Protein AF-A0A165QSH6-F1 (afdb_monomer_lite)

Radius of gyration: 19.3 Å; chains: 1; bounding box: 65×40×47 Å

Sequence (215 aa):
MRHASQPTTTTDIPPAELRLHLLENFLDAHIRIVQQILPVAIHQRERRPFAYSCEYITIKLAYRGDCGGDPSRSYRVDSAECLPASVACERYPHLRGRIEQWNALKTGEYRARRGFLGFVHVLWVTDSDGFVVWQALPDYEVSPLRVNALQQAEGSDWLTPLRWAADNGFVYRHPRPGFPFSLMGHLTKKGAGWKWQPFSHAQLVAMGSDGVALL

Foldseek 3Di:
DDPDDDDDPPLCPDDLVLLVVLQVLLCVQCVVLCLLLVVLVQVLPPPDGDDQLWKAKEWEWEADSPCPSQSLQRIATDDIDIDTNVVVCVVPVVCVVVSVVCCVPPVVVQVVDAFWDHWHWYWYAYPVSRDTDIDTDIDGDDDVVSVVLSVVCNVPDSCVVVNVRNNVQKGWDDPDPPRPATWIFHWDDDPPDTDTDGDDCVVCVVVVHNGGPRD

Secondary structure (DSSP, 8-state):
----PPP-----PPPHHHHHHHHHHHHHHHHHHHHHHHHHHHHT-TTS---TTTEEEEEEEEE-GGGTT-GGGSEEEEEEEEEEHHHHHHH-GGGHHHHHHHHHHHHHHHHTSTTEEEEEEEEEEETTT--EEEEEEEEEPPPHHHHHHHHHTTTS-TTHHHHHHHHHTEEEE-SSTT-SSPEEEEEEEETTEEEEEEPPHHHHHHTT--SS---

Structure (mmCIF, N/CA/C/O backbone):
data_AF-A0A165QSH6-F1
#
_entry.id   AF-A0A165QSH6-F1
#
loop_
_atom_site.group_PDB
_atom_site.id
_atom_site.type_symbol
_atom_site.label_atom_id
_atom_site.label_alt_id
_atom_site.label_comp_id
_atom_site.label_asym_id
_atom_site.label_entity_id
_atom_site.label_seq_id
_atom_site.pdbx_PDB_ins_code
_atom_site.Cartn_x
_atom_site.Cartn_y
_atom_site.Cartn_z
_atom_site.occupancy
_atom_site.B_iso_or_equiv
_atom_site.auth_seq_id
_atom_site.auth_comp_id
_atom_site.auth_asym_id
_atom_site.auth_atom_id
_atom_site.pdbx_PDB_model_num
ATOM 1 N N . MET A 1 1 ? -41.764 -24.577 23.613 1.00 40.72 1 MET A N 1
ATOM 2 C CA . MET A 1 1 ? -40.662 -23.593 23.619 1.00 40.72 1 MET A CA 1
ATOM 3 C C . MET A 1 1 ? -40.150 -23.440 22.195 1.00 40.72 1 MET A C 1
ATOM 5 O O . MET A 1 1 ? -39.498 -24.344 21.697 1.00 40.72 1 MET A O 1
ATOM 9 N N . ARG A 1 2 ? -40.541 -22.367 21.498 1.00 36.00 2 ARG A N 1
ATOM 10 C CA . ARG A 1 2 ? -40.016 -22.027 20.169 1.00 36.00 2 ARG A CA 1
ATOM 11 C C . ARG A 1 2 ? -38.919 -20.990 20.384 1.00 36.00 2 ARG A C 1
ATOM 13 O O . ARG A 1 2 ? -39.224 -19.887 20.825 1.00 36.00 2 ARG A O 1
ATOM 20 N N . HIS A 1 3 ? -37.667 -21.363 20.134 1.00 38.44 3 HIS A N 1
ATOM 21 C CA . HIS A 1 3 ? -36.582 -20.395 20.028 1.00 38.44 3 HIS A CA 1
ATOM 22 C C . HIS A 1 3 ? -36.858 -19.535 18.795 1.00 38.44 3 HIS A C 1
ATOM 24 O O . HIS A 1 3 ? -36.815 -20.023 17.668 1.00 38.44 3 HIS A O 1
ATOM 30 N N . ALA A 1 4 ? -37.215 -18.274 19.027 1.00 44.75 4 ALA A N 1
ATOM 31 C CA . ALA A 1 4 ? -37.250 -17.268 17.986 1.00 44.75 4 ALA A CA 1
ATOM 32 C C . ALA A 1 4 ? -35.807 -17.019 17.536 1.00 44.75 4 ALA A C 1
ATOM 34 O O . ALA A 1 4 ? -34.976 -16.550 18.315 1.00 44.75 4 ALA A O 1
ATOM 35 N N . SER A 1 5 ? -35.511 -17.384 16.293 1.00 46.28 5 SER A N 1
ATOM 36 C CA . SER A 1 5 ? -34.299 -16.982 15.593 1.00 46.28 5 SER A CA 1
ATOM 37 C C . SER A 1 5 ? -34.236 -15.456 15.583 1.00 46.28 5 SER A C 1
ATOM 39 O O . SER A 1 5 ? -35.125 -14.798 15.043 1.00 46.28 5 SER A O 1
ATOM 41 N N . GLN A 1 6 ? -33.218 -14.893 16.233 1.00 46.56 6 GLN A N 1
ATOM 42 C CA . GLN A 1 6 ? -32.928 -13.466 16.147 1.00 46.56 6 GLN A CA 1
ATOM 43 C C . GLN A 1 6 ? -32.622 -13.089 14.689 1.00 46.56 6 GLN A C 1
ATOM 45 O O . GLN A 1 6 ? -32.005 -13.883 13.972 1.00 46.56 6 GLN A O 1
ATOM 50 N N . PRO A 1 7 ? -33.036 -11.893 14.243 1.00 44.91 7 PRO A N 1
ATOM 51 C CA . PRO A 1 7 ? -32.718 -11.413 12.911 1.00 44.91 7 PRO A CA 1
ATOM 52 C C . PRO A 1 7 ? -31.203 -11.224 12.806 1.00 44.91 7 PRO A C 1
ATOM 54 O O . PRO A 1 7 ? -30.591 -10.534 13.621 1.00 44.91 7 PRO A O 1
ATOM 57 N N . THR A 1 8 ? -30.601 -11.849 11.798 1.00 41.31 8 THR A N 1
ATOM 58 C CA . THR A 1 8 ? -29.250 -11.543 11.329 1.00 41.31 8 THR A CA 1
ATOM 59 C C . THR A 1 8 ? -29.174 -10.049 11.048 1.00 41.31 8 THR A C 1
ATOM 61 O O . THR A 1 8 ? -29.787 -9.566 10.097 1.00 41.31 8 THR A O 1
ATOM 64 N N . THR A 1 9 ? -28.463 -9.318 11.904 1.00 45.81 9 THR A N 1
ATOM 65 C CA . THR A 1 9 ? -28.118 -7.913 11.699 1.00 45.81 9 THR A CA 1
ATOM 66 C C . THR A 1 9 ? -27.445 -7.781 10.341 1.00 45.81 9 THR A C 1
ATOM 68 O O . THR A 1 9 ? -26.333 -8.275 10.155 1.00 45.81 9 THR A O 1
ATOM 71 N N . THR A 1 10 ? -28.126 -7.135 9.396 1.00 48.16 10 THR A N 1
ATOM 72 C CA . THR A 1 10 ? -27.498 -6.483 8.248 1.00 48.16 10 THR A CA 1
ATOM 73 C C . THR A 1 10 ? -26.324 -5.682 8.787 1.00 48.16 10 THR A C 1
ATOM 75 O O . THR A 1 10 ? -26.513 -4.738 9.549 1.00 48.16 10 THR A O 1
ATOM 78 N N . THR A 1 11 ? -25.108 -6.123 8.483 1.00 56.91 11 THR A N 1
ATOM 79 C CA . THR A 1 11 ? -23.886 -5.380 8.762 1.00 56.91 11 THR A CA 1
ATOM 80 C C . THR A 1 11 ? -24.043 -4.028 8.080 1.00 56.91 11 THR A C 1
ATOM 82 O O . THR A 1 11 ? -24.043 -3.973 6.853 1.00 56.91 11 THR A O 1
ATOM 85 N N . ASP A 1 12 ? -24.245 -2.960 8.856 1.00 74.12 12 ASP A N 1
ATOM 86 C CA . ASP A 1 12 ? -24.272 -1.587 8.350 1.00 74.12 12 ASP A CA 1
ATOM 87 C C . ASP A 1 12 ? -22.897 -1.286 7.755 1.00 74.12 12 ASP A C 1
ATOM 89 O O . ASP A 1 12 ? -21.957 -0.893 8.449 1.00 74.12 12 ASP A O 1
ATOM 93 N N . ILE A 1 13 ? -22.753 -1.553 6.457 1.00 83.44 13 ILE A N 1
ATOM 94 C CA . ILE A 1 13 ? -21.553 -1.204 5.713 1.00 83.44 13 ILE A CA 1
ATOM 95 C C . ILE A 1 13 ? -21.479 0.330 5.745 1.00 83.44 13 ILE A C 1
ATOM 97 O O . ILE A 1 13 ? -22.408 0.985 5.262 1.00 83.44 13 ILE A O 1
ATOM 101 N N . PRO A 1 14 ? -20.411 0.927 6.310 1.00 87.62 14 PRO A N 1
ATOM 102 C CA . PRO A 1 14 ? -20.304 2.379 6.418 1.00 87.62 14 PRO A CA 1
ATOM 103 C C . PRO A 1 14 ? -20.363 3.036 5.036 1.00 87.62 14 PRO A C 1
ATOM 105 O O . PRO A 1 14 ? -19.951 2.386 4.083 1.00 87.62 14 PRO A O 1
ATOM 108 N N . PRO A 1 15 ? -20.806 4.299 4.891 1.00 91.75 15 PRO A N 1
ATOM 109 C CA . PRO A 1 15 ? -20.924 4.975 3.594 1.00 91.75 15 PRO A CA 1
ATOM 110 C C . PRO A 1 15 ? -19.647 4.939 2.742 1.00 91.75 15 PRO A C 1
ATOM 112 O O . PRO A 1 15 ? -18.536 4.850 3.272 1.00 91.75 15 PRO A O 1
ATOM 115 N N . ALA A 1 16 ? -19.801 5.036 1.419 1.00 92.06 16 ALA A N 1
ATOM 116 C CA . ALA A 1 16 ? -18.703 4.934 0.455 1.00 92.06 16 ALA A CA 1
ATOM 117 C C . ALA A 1 16 ? -17.577 5.942 0.740 1.00 92.06 16 ALA A C 1
ATOM 119 O O . ALA A 1 16 ? -16.402 5.585 0.701 1.00 92.06 16 ALA A O 1
ATOM 120 N N . GLU A 1 17 ? -17.927 7.170 1.118 1.00 92.81 17 GLU A N 1
ATOM 121 C CA . GLU A 1 17 ? -16.984 8.234 1.464 1.00 92.81 17 GLU A CA 1
ATOM 122 C C . GLU A 1 17 ? -16.121 7.853 2.673 1.00 92.81 17 GLU A C 1
ATOM 124 O O . GLU A 1 17 ? -14.909 8.072 2.680 1.00 92.81 17 GLU A O 1
ATOM 129 N N . LEU A 1 18 ? -16.726 7.226 3.686 1.00 92.56 18 LEU A N 1
ATOM 130 C CA . LEU A 1 18 ? -16.002 6.761 4.865 1.00 92.56 18 LEU A CA 1
ATOM 131 C C . LEU A 1 18 ? -15.083 5.583 4.521 1.00 92.56 18 LEU A C 1
ATOM 133 O O . LEU A 1 18 ? -13.955 5.524 5.010 1.00 92.56 18 LEU A O 1
ATOM 137 N N . ARG A 1 19 ? -15.526 4.665 3.655 1.00 94.00 19 ARG A N 1
ATOM 138 C CA . ARG A 1 19 ? -14.690 3.547 3.185 1.00 94.00 19 ARG A CA 1
ATOM 139 C C . ARG A 1 19 ? -13.509 4.032 2.347 1.00 94.00 19 ARG A C 1
ATOM 141 O O . ARG A 1 19 ? -12.401 3.532 2.540 1.00 94.00 19 ARG A O 1
ATOM 148 N N . LEU A 1 20 ? -13.708 5.039 1.496 1.00 94.06 20 LEU A N 1
ATOM 149 C CA . LEU A 1 20 ? -12.632 5.679 0.738 1.00 94.06 20 LEU A CA 1
ATOM 150 C C . LEU A 1 20 ? -11.619 6.353 1.672 1.00 94.06 20 LEU A C 1
ATOM 152 O O . LEU A 1 20 ? -10.419 6.143 1.527 1.00 94.06 20 LEU A O 1
ATOM 156 N N . HIS A 1 21 ? -12.084 7.074 2.694 1.00 94.19 21 HIS A N 1
ATOM 157 C CA . HIS A 1 21 ? -11.185 7.662 3.687 1.00 94.19 21 HIS A CA 1
ATOM 158 C C . HIS A 1 21 ? -10.402 6.594 4.474 1.00 94.19 21 HIS A C 1
ATOM 160 O O . HIS A 1 21 ? -9.208 6.738 4.741 1.00 94.19 21 HIS A O 1
ATOM 166 N N . LEU A 1 22 ? -11.050 5.479 4.827 1.00 95.38 22 LEU A N 1
ATOM 167 C CA . LEU A 1 22 ? -10.373 4.333 5.440 1.00 95.38 22 LEU A CA 1
ATOM 168 C C . LEU A 1 22 ? -9.356 3.686 4.498 1.00 95.38 22 LEU A C 1
ATOM 170 O O . LEU A 1 22 ? -8.346 3.189 4.988 1.00 95.38 22 LEU A O 1
ATOM 174 N N . LEU A 1 23 ? -9.607 3.686 3.187 1.00 96.44 23 LEU A N 1
ATOM 175 C CA . LEU A 1 23 ? -8.675 3.180 2.183 1.00 96.44 23 LEU A CA 1
ATOM 176 C C . LEU A 1 23 ? -7.428 4.060 2.154 1.00 96.44 23 LEU A C 1
ATOM 178 O O . LEU A 1 23 ? -6.329 3.564 2.362 1.00 96.44 23 LEU A O 1
ATOM 182 N N . GLU A 1 24 ? -7.580 5.374 2.013 1.00 95.00 24 GLU A N 1
ATOM 183 C CA . GLU A 1 24 ? -6.450 6.313 2.026 1.00 95.00 24 GLU A CA 1
ATOM 184 C C . GLU A 1 24 ? -5.585 6.172 3.291 1.00 95.00 24 GLU A C 1
ATOM 186 O O . GLU A 1 24 ? -4.357 6.100 3.207 1.00 95.00 24 GLU A O 1
ATOM 191 N N . ASN A 1 25 ? -6.220 6.045 4.459 1.00 95.38 25 ASN A N 1
ATOM 192 C CA . ASN A 1 25 ? -5.509 5.827 5.719 1.00 95.38 25 ASN A CA 1
ATOM 193 C C . ASN A 1 25 ? -4.855 4.434 5.805 1.00 95.38 25 ASN A C 1
ATOM 195 O O . ASN A 1 25 ? -3.772 4.307 6.379 1.00 95.38 25 ASN A O 1
ATOM 199 N N . PHE A 1 26 ? -5.478 3.395 5.240 1.00 97.00 26 PHE A N 1
ATOM 200 C CA . PHE A 1 26 ? -4.889 2.054 5.138 1.00 97.00 26 PHE A CA 1
ATOM 201 C C . PHE A 1 26 ? -3.616 2.074 4.293 1.00 97.00 26 PHE A C 1
ATOM 203 O O . PHE A 1 26 ? -2.605 1.481 4.673 1.00 97.00 26 PHE A O 1
ATOM 210 N N . LEU A 1 27 ? -3.644 2.799 3.176 1.00 95.88 27 LEU A N 1
ATOM 211 C CA . LEU A 1 27 ? -2.499 2.975 2.290 1.00 95.88 27 LEU A CA 1
ATOM 212 C C . LEU A 1 27 ? -1.351 3.692 3.015 1.00 95.88 27 LEU A C 1
ATOM 214 O O . LEU A 1 27 ? -0.212 3.231 2.952 1.00 95.88 27 LEU A O 1
ATOM 218 N N . ASP A 1 28 ? -1.638 4.780 3.741 1.00 93.69 28 ASP A N 1
ATOM 219 C CA . ASP A 1 28 ? -0.636 5.481 4.564 1.00 93.69 28 ASP A CA 1
ATOM 220 C C . ASP A 1 28 ? -0.051 4.575 5.658 1.00 93.69 28 ASP A C 1
ATOM 222 O O . ASP A 1 28 ? 1.160 4.562 5.889 1.00 93.69 28 ASP A O 1
ATOM 226 N N . ALA A 1 29 ? -0.890 3.773 6.316 1.00 95.25 29 ALA A N 1
ATOM 227 C CA . ALA A 1 29 ? -0.446 2.850 7.353 1.00 95.25 29 ALA A CA 1
ATOM 228 C C . ALA A 1 29 ? 0.541 1.794 6.817 1.00 95.25 29 ALA A C 1
ATOM 230 O O . ALA A 1 29 ? 1.533 1.487 7.482 1.00 95.25 29 ALA A O 1
ATOM 231 N N . HIS A 1 30 ? 0.324 1.278 5.606 1.00 95.44 30 HIS A N 1
ATOM 232 C CA . HIS A 1 30 ? 1.109 0.159 5.073 1.00 95.44 30 HIS A CA 1
ATOM 233 C C . HIS A 1 30 ? 2.180 0.550 4.053 1.00 95.44 30 HIS A C 1
ATOM 235 O O . HIS A 1 30 ? 2.953 -0.313 3.633 1.00 95.44 30 HIS A O 1
ATOM 241 N N . ILE A 1 31 ? 2.305 1.834 3.695 1.00 92.50 31 ILE A N 1
ATOM 242 C CA . ILE A 1 31 ? 3.267 2.301 2.683 1.00 92.50 31 ILE A CA 1
ATOM 243 C C . ILE A 1 31 ? 4.704 1.838 2.959 1.00 92.50 31 ILE A C 1
ATOM 245 O O . ILE A 1 31 ? 5.450 1.541 2.030 1.00 92.50 31 ILE A O 1
ATOM 249 N N . ARG A 1 32 ? 5.102 1.739 4.234 1.00 90.12 32 ARG A N 1
ATOM 250 C CA . ARG A 1 32 ? 6.454 1.309 4.619 1.00 90.12 32 ARG A CA 1
ATOM 251 C C . ARG A 1 32 ? 6.709 -0.160 4.329 1.00 90.12 32 ARG A C 1
ATOM 253 O O . ARG A 1 32 ? 7.742 -0.466 3.746 1.00 90.12 32 ARG A O 1
ATOM 260 N N . ILE A 1 33 ? 5.761 -1.033 4.662 1.00 90.25 33 ILE A N 1
ATOM 261 C CA . ILE A 1 33 ? 5.871 -2.461 4.341 1.00 90.25 33 ILE A CA 1
ATOM 262 C C . ILE A 1 33 ? 5.931 -2.633 2.829 1.00 90.25 33 ILE A C 1
ATOM 264 O O . ILE A 1 33 ? 6.798 -3.335 2.325 1.00 90.25 33 ILE A O 1
ATOM 268 N N . VAL A 1 34 ? 5.065 -1.926 2.098 1.00 91.69 34 VAL A N 1
ATOM 269 C CA . VAL A 1 34 ? 5.043 -1.957 0.630 1.00 91.69 34 VAL A CA 1
ATOM 270 C C . VAL A 1 34 ? 6.409 -1.565 0.066 1.00 91.69 34 VAL A C 1
ATOM 272 O O . VAL A 1 34 ? 6.978 -2.301 -0.731 1.00 91.69 34 VAL A O 1
ATOM 275 N N . GLN A 1 35 ? 6.998 -0.462 0.535 1.00 88.56 35 GLN A N 1
ATOM 276 C CA . GLN A 1 35 ? 8.341 -0.031 0.124 1.00 88.56 35 GLN A CA 1
ATOM 277 C C . GLN A 1 35 ? 9.445 -1.063 0.417 1.00 88.56 35 GLN A C 1
ATOM 279 O O . GLN A 1 35 ? 10.466 -1.053 -0.264 1.00 88.56 35 GLN A O 1
ATOM 284 N N . GLN A 1 36 ? 9.272 -1.932 1.417 1.00 84.12 36 GLN A N 1
ATOM 285 C CA . GLN A 1 36 ? 10.233 -2.992 1.737 1.00 84.12 36 GLN A CA 1
ATOM 286 C C . GLN A 1 36 ? 10.038 -4.242 0.876 1.00 84.12 36 GLN A C 1
ATOM 288 O O . GLN A 1 36 ? 11.027 -4.855 0.480 1.00 84.12 36 GLN A O 1
ATOM 293 N N . ILE A 1 37 ? 8.791 -4.609 0.565 1.00 86.06 37 ILE A N 1
ATOM 294 C CA . ILE A 1 37 ? 8.494 -5.843 -0.177 1.00 86.06 37 ILE A CA 1
ATOM 295 C C . ILE A 1 37 ? 8.515 -5.667 -1.698 1.00 86.06 37 ILE A C 1
ATOM 297 O O . ILE A 1 37 ? 8.738 -6.633 -2.420 1.00 86.06 37 ILE A O 1
ATOM 301 N N . LEU A 1 38 ? 8.303 -4.452 -2.212 1.00 88.38 38 LEU A N 1
ATOM 302 C CA . LEU A 1 38 ? 8.280 -4.207 -3.656 1.00 88.38 38 LEU A CA 1
ATOM 303 C C . LEU A 1 38 ? 9.592 -4.571 -4.369 1.00 88.38 38 LEU A C 1
ATOM 305 O O . LEU A 1 38 ? 9.513 -5.225 -5.410 1.00 88.38 38 LEU A O 1
ATOM 309 N N . PRO A 1 39 ? 10.782 -4.244 -3.829 1.00 84.56 39 PRO A N 1
ATOM 310 C CA . PRO A 1 39 ? 12.029 -4.702 -4.429 1.00 84.56 39 PRO A CA 1
ATOM 311 C C . PRO A 1 39 ? 12.120 -6.233 -4.482 1.00 84.56 39 PRO A C 1
ATOM 313 O O . PRO A 1 39 ? 12.600 -6.770 -5.475 1.00 84.56 39 PRO A O 1
ATOM 316 N N . VAL A 1 40 ? 11.596 -6.950 -3.472 1.00 79.44 40 VAL A N 1
ATOM 317 C CA . VAL A 1 40 ? 11.503 -8.426 -3.485 1.00 79.44 40 VAL A CA 1
ATOM 318 C C . VAL A 1 40 ? 10.710 -8.882 -4.711 1.00 79.44 40 VAL A C 1
ATOM 320 O O . VAL A 1 40 ? 11.203 -9.670 -5.514 1.00 79.44 40 VAL A O 1
ATOM 323 N N . ALA A 1 41 ? 9.504 -8.331 -4.881 1.00 81.56 41 ALA A N 1
ATOM 324 C CA . ALA A 1 41 ? 8.581 -8.682 -5.958 1.00 81.56 41 ALA A CA 1
ATOM 325 C C . ALA A 1 41 ? 9.179 -8.433 -7.350 1.00 81.56 41 ALA A C 1
ATOM 327 O O . ALA A 1 41 ? 8.951 -9.195 -8.289 1.00 81.56 41 ALA A O 1
ATOM 328 N N . ILE A 1 42 ? 9.946 -7.349 -7.480 1.00 85.81 42 ILE A N 1
ATOM 329 C CA . ILE A 1 42 ? 10.597 -6.939 -8.724 1.00 85.81 42 ILE A CA 1
ATOM 330 C C . ILE A 1 42 ? 11.805 -7.827 -9.038 1.00 85.81 42 ILE A C 1
ATOM 332 O O . ILE A 1 42 ? 11.968 -8.242 -10.186 1.00 85.81 42 ILE A O 1
ATOM 336 N N . HIS A 1 43 ? 12.630 -8.137 -8.034 1.00 76.62 43 HIS A N 1
ATOM 337 C CA . HIS A 1 43 ? 13.858 -8.912 -8.209 1.00 76.62 43 HIS A CA 1
ATOM 338 C C . HIS A 1 43 ? 13.622 -10.420 -8.354 1.00 76.62 43 HIS A C 1
ATOM 340 O O . HIS A 1 43 ? 14.342 -11.056 -9.117 1.00 76.62 43 HIS A O 1
ATOM 346 N N . GLN A 1 44 ? 12.606 -10.992 -7.700 1.00 71.12 44 GLN A N 1
ATOM 347 C CA . GLN A 1 44 ? 12.263 -12.423 -7.807 1.00 71.12 44 GLN A CA 1
ATOM 348 C C . GLN A 1 44 ? 11.585 -12.796 -9.136 1.00 71.12 44 GLN A C 1
ATOM 350 O O . GLN A 1 44 ? 11.163 -13.931 -9.351 1.00 71.12 44 GLN A O 1
ATOM 355 N N . ARG A 1 45 ? 11.430 -11.842 -10.054 1.00 74.44 45 ARG A N 1
ATOM 356 C CA . ARG A 1 45 ? 10.704 -12.065 -11.295 1.00 74.44 45 ARG A CA 1
ATOM 357 C C . ARG A 1 45 ? 11.562 -12.844 -12.297 1.00 74.44 45 ARG A C 1
ATOM 359 O O . ARG A 1 45 ? 12.315 -12.269 -13.074 1.00 74.44 45 ARG A O 1
ATOM 366 N N . GLU A 1 46 ? 11.359 -14.158 -12.337 1.00 62.84 46 GLU A N 1
ATOM 367 C CA . GLU A 1 46 ? 12.156 -15.128 -13.113 1.00 62.84 46 GLU A CA 1
ATOM 368 C C . GLU A 1 46 ? 12.254 -14.848 -14.626 1.00 62.84 46 GLU A C 1
ATOM 370 O O . GLU A 1 46 ? 13.208 -15.262 -15.279 1.00 62.84 46 GLU A O 1
ATOM 375 N N . ARG A 1 47 ? 11.254 -14.183 -15.223 1.00 67.44 47 ARG A N 1
ATOM 376 C CA . ARG A 1 47 ? 11.118 -14.114 -16.692 1.00 67.44 47 ARG A CA 1
ATOM 377 C C . ARG A 1 47 ? 11.731 -12.880 -17.343 1.00 67.44 47 ARG A C 1
ATOM 379 O O . ARG A 1 47 ? 12.121 -12.961 -18.505 1.00 67.44 47 ARG A O 1
ATOM 386 N N . ARG A 1 48 ? 11.736 -11.729 -16.660 1.00 81.12 48 ARG A N 1
ATOM 387 C CA . ARG A 1 48 ? 12.282 -10.465 -17.186 1.00 81.12 48 ARG A CA 1
ATOM 388 C C . ARG A 1 48 ? 12.386 -9.386 -16.103 1.00 81.12 48 ARG A C 1
ATOM 390 O O . ARG A 1 48 ? 11.545 -9.379 -15.199 1.00 81.12 48 ARG A O 1
ATOM 397 N N . PRO A 1 49 ? 13.312 -8.421 -16.259 1.00 84.62 49 PRO A N 1
ATOM 398 C CA . PRO A 1 49 ? 13.351 -7.226 -15.425 1.00 84.62 49 PRO A CA 1
ATOM 399 C C . PRO A 1 49 ? 12.020 -6.467 -15.441 1.00 84.62 49 PRO A C 1
ATOM 401 O O . PRO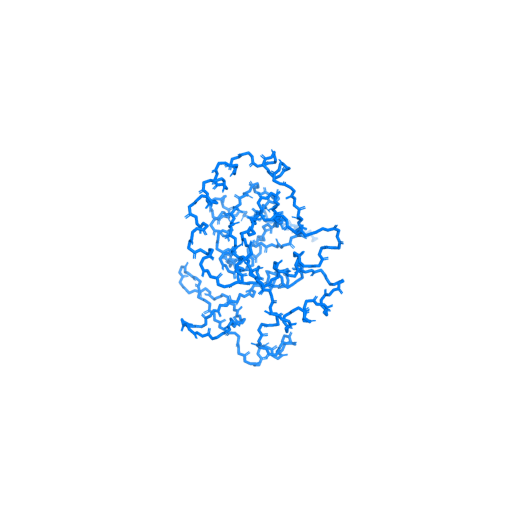 A 1 49 ? 11.325 -6.430 -16.461 1.00 84.62 49 PRO A O 1
ATOM 404 N N . PHE A 1 50 ? 11.679 -5.842 -14.315 1.00 87.94 50 PHE A N 1
ATOM 405 C CA . PHE A 1 50 ? 10.528 -4.949 -14.221 1.00 87.94 50 PHE A CA 1
ATOM 406 C C . PHE A 1 50 ? 10.758 -3.677 -15.043 1.00 87.94 50 PHE A C 1
ATOM 408 O O . PHE A 1 50 ? 11.777 -3.000 -14.906 1.00 87.94 50 PHE A O 1
ATOM 415 N N . ALA A 1 51 ? 9.803 -3.344 -15.904 1.00 89.06 51 ALA A N 1
ATOM 416 C CA . ALA A 1 51 ? 9.863 -2.166 -16.750 1.00 89.06 51 ALA A CA 1
ATOM 417 C C . ALA A 1 51 ? 9.132 -0.992 -16.082 1.00 89.06 51 ALA A C 1
ATOM 419 O O . ALA A 1 51 ? 7.943 -0.775 -16.305 1.00 89.06 51 ALA A O 1
ATOM 420 N N . TYR A 1 52 ? 9.866 -0.199 -15.295 1.00 87.19 52 TYR A N 1
ATOM 421 C CA . TYR A 1 52 ? 9.336 0.931 -14.510 1.00 87.19 52 TYR A CA 1
ATOM 422 C C . TYR A 1 52 ? 8.489 1.940 -15.305 1.00 87.19 52 TYR A C 1
ATOM 424 O O . TYR A 1 52 ? 7.613 2.589 -14.745 1.00 87.19 52 TYR A O 1
ATOM 432 N N . SER A 1 53 ? 8.727 2.089 -16.610 1.00 82.69 53 SER A N 1
ATOM 433 C CA . SER A 1 53 ? 7.974 3.011 -17.467 1.00 82.69 53 SER A CA 1
ATOM 434 C C . SER A 1 53 ? 6.661 2.439 -18.003 1.00 82.69 53 SER A C 1
ATOM 436 O O . SER A 1 53 ? 5.830 3.201 -18.498 1.00 82.69 53 SER A O 1
ATOM 438 N N . CYS A 1 54 ? 6.468 1.118 -17.961 1.00 83.81 54 CYS A N 1
ATOM 439 C CA . CYS A 1 54 ? 5.343 0.470 -18.627 1.00 83.81 54 CYS A CA 1
ATOM 440 C C . CYS A 1 54 ? 4.746 -0.721 -17.868 1.00 83.81 54 CYS A C 1
ATOM 442 O O . CYS A 1 54 ? 3.988 -1.488 -18.461 1.00 83.81 54 CYS A O 1
ATOM 444 N N . GLU A 1 55 ? 5.025 -0.867 -16.574 1.00 90.12 55 GLU A N 1
ATOM 445 C CA . GLU A 1 55 ? 4.433 -1.896 -15.718 1.00 90.12 55 GLU A CA 1
ATOM 446 C C . GLU A 1 55 ? 3.932 -1.325 -14.387 1.00 90.12 55 GLU A C 1
ATOM 448 O O . GLU A 1 55 ? 4.458 -0.349 -13.854 1.00 90.12 55 GLU A O 1
ATOM 453 N N . TYR A 1 56 ? 2.879 -1.956 -13.871 1.00 90.75 56 TYR A N 1
ATOM 454 C CA . TYR A 1 56 ? 2.169 -1.591 -12.650 1.00 90.75 56 TYR A CA 1
ATOM 455 C C . TYR A 1 56 ? 2.090 -2.799 -11.742 1.00 90.75 56 TYR A C 1
ATOM 457 O O . TYR A 1 56 ? 1.949 -3.927 -12.214 1.00 90.75 56 TYR A O 1
ATOM 465 N N . ILE A 1 57 ? 2.085 -2.552 -10.441 1.00 92.88 57 ILE A N 1
ATOM 466 C CA . ILE A 1 57 ? 1.747 -3.559 -9.444 1.00 92.88 57 ILE A CA 1
ATOM 467 C C . ILE A 1 57 ? 0.336 -3.262 -8.965 1.00 92.88 57 ILE A C 1
ATOM 469 O O . ILE A 1 57 ? 0.079 -2.220 -8.372 1.00 92.88 57 ILE A O 1
ATOM 473 N N . THR A 1 58 ? -0.594 -4.161 -9.255 1.00 94.00 58 THR A N 1
ATOM 474 C CA . THR A 1 58 ? -1.978 -4.053 -8.790 1.00 94.00 58 THR A CA 1
ATOM 475 C C . THR A 1 58 ? -2.136 -4.900 -7.543 1.00 94.00 58 THR A C 1
ATOM 477 O O . THR A 1 58 ? -1.915 -6.102 -7.615 1.00 94.00 58 THR A O 1
ATOM 480 N N . ILE A 1 59 ? -2.512 -4.289 -6.422 1.00 96.00 59 ILE A N 1
ATOM 481 C CA . ILE A 1 59 ? -2.822 -4.952 -5.156 1.00 96.00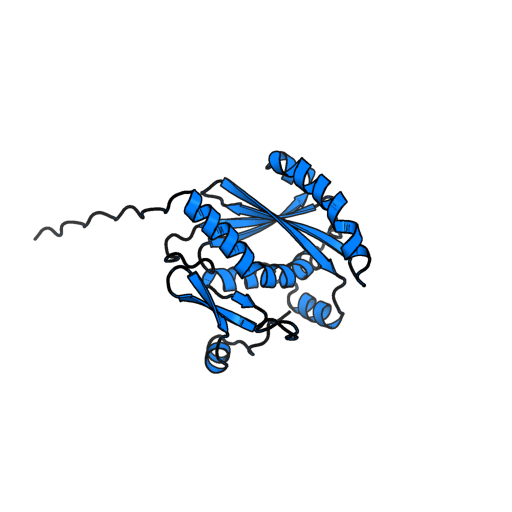 59 ILE A CA 1
ATOM 482 C C . ILE A 1 59 ? -4.340 -4.919 -4.977 1.00 96.00 59 ILE A C 1
ATOM 484 O O . ILE A 1 59 ? -4.938 -3.841 -4.923 1.00 96.00 59 ILE A O 1
ATOM 488 N N . LYS A 1 60 ? -4.954 -6.100 -4.901 1.00 96.44 60 LYS A N 1
ATOM 489 C CA . LYS A 1 60 ? -6.396 -6.260 -4.695 1.00 96.44 60 LYS A CA 1
ATOM 490 C C . LYS A 1 60 ? -6.717 -6.350 -3.213 1.00 96.44 60 LYS A C 1
ATOM 492 O O . LYS A 1 60 ? -6.025 -7.049 -2.467 1.00 96.44 60 LYS A O 1
ATOM 497 N N . LEU A 1 61 ? -7.750 -5.623 -2.815 1.00 97.50 61 LEU A N 1
ATOM 498 C CA . LEU A 1 61 ? -8.164 -5.446 -1.437 1.00 97.50 61 LEU A CA 1
ATOM 499 C C . LEU A 1 61 ? -9.646 -5.785 -1.251 1.00 97.50 61 LEU A C 1
ATOM 501 O O . LEU A 1 61 ? -10.493 -5.381 -2.052 1.00 97.50 61 LEU A O 1
ATOM 505 N N . ALA A 1 62 ? -9.970 -6.383 -0.109 1.00 95.88 62 ALA A N 1
ATOM 506 C CA . ALA A 1 62 ? -11.343 -6.586 0.342 1.00 95.88 62 ALA A CA 1
ATOM 507 C C . ALA A 1 62 ? -11.610 -5.798 1.626 1.00 95.88 62 ALA A C 1
ATOM 509 O O . ALA A 1 62 ? -10.850 -5.889 2.593 1.00 95.88 62 ALA A O 1
ATOM 510 N N . TYR A 1 63 ? -12.699 -5.027 1.660 1.00 95.06 63 TYR A N 1
ATOM 511 C CA . TYR A 1 63 ? -13.071 -4.258 2.847 1.00 95.06 63 TYR A CA 1
ATOM 512 C C . TYR A 1 63 ? -13.418 -5.172 4.035 1.00 95.06 63 TYR A C 1
ATOM 514 O O . TYR A 1 63 ? -14.123 -6.174 3.899 1.00 95.06 63 TYR A O 1
ATOM 522 N N . ARG A 1 64 ? -12.952 -4.794 5.230 1.00 93.62 64 ARG A N 1
ATOM 523 C CA . ARG A 1 64 ? -13.228 -5.469 6.501 1.00 93.62 64 ARG A CA 1
ATOM 524 C C . ARG A 1 64 ? -14.249 -4.692 7.321 1.00 93.62 64 ARG A C 1
ATOM 526 O O . ARG A 1 64 ? -13.912 -3.713 7.983 1.00 93.62 64 ARG A O 1
ATOM 533 N N . GLY A 1 65 ? -15.485 -5.189 7.357 1.00 90.62 65 GLY A N 1
ATOM 534 C CA . GLY A 1 65 ? -16.539 -4.631 8.216 1.00 90.62 65 GLY A CA 1
ATOM 535 C C . GLY A 1 65 ? -16.264 -4.781 9.720 1.00 90.62 65 GLY A C 1
ATOM 536 O O . GLY A 1 65 ? -16.823 -4.047 10.527 1.00 90.62 65 GLY A O 1
ATOM 537 N N . ASP A 1 66 ? -15.364 -5.688 10.111 1.00 91.31 66 ASP A N 1
ATOM 538 C CA . ASP A 1 66 ? -14.976 -5.943 11.502 1.00 91.31 66 ASP A CA 1
ATOM 539 C C . ASP A 1 66 ? -13.838 -5.031 12.006 1.00 91.31 66 ASP A C 1
ATOM 541 O O . ASP A 1 66 ? -13.266 -5.283 13.066 1.00 91.31 66 ASP A O 1
ATOM 545 N N . CYS A 1 67 ? -13.464 -3.985 11.259 1.00 90.44 67 CYS A N 1
ATOM 546 C CA . CYS A 1 67 ? -12.317 -3.141 11.603 1.00 90.44 67 CYS A CA 1
ATOM 547 C C . CYS A 1 67 ? -12.578 -2.148 12.746 1.00 90.44 67 CYS A C 1
ATOM 549 O O . CYS A 1 67 ? -11.633 -1.565 13.267 1.00 90.44 67 CYS A O 1
ATOM 551 N N . GLY A 1 68 ? -13.837 -1.898 13.129 1.00 89.56 68 GLY A N 1
ATOM 552 C CA . GLY A 1 68 ? -14.170 -0.909 14.167 1.00 89.56 68 GLY A CA 1
ATOM 553 C C . GLY A 1 68 ? -13.721 0.526 13.834 1.00 89.56 68 GLY A C 1
ATOM 554 O O . GLY A 1 68 ? -13.551 1.353 14.734 1.00 89.56 68 GLY A O 1
ATOM 555 N N . GLY A 1 69 ? -13.500 0.813 12.547 1.00 91.50 69 GLY A N 1
ATOM 556 C CA . GLY A 1 69 ? -12.939 2.071 12.051 1.00 91.50 69 GLY A CA 1
ATOM 557 C C . GLY A 1 69 ? -11.413 2.172 12.134 1.00 91.50 69 GLY A C 1
ATOM 558 O O . GLY A 1 69 ? -10.889 3.251 11.866 1.00 91.50 69 GLY A O 1
ATOM 559 N N . ASP A 1 70 ? -10.711 1.101 12.517 1.00 94.69 70 ASP A N 1
ATOM 560 C CA . ASP A 1 70 ? -9.247 1.050 12.540 1.00 94.69 70 ASP A CA 1
ATOM 561 C C . ASP A 1 70 ? -8.685 0.987 11.112 1.00 94.69 70 ASP A C 1
ATOM 563 O O . ASP A 1 70 ? -8.906 -0.007 10.407 1.00 94.69 70 ASP A O 1
ATOM 567 N N . PRO A 1 71 ? -7.960 2.026 10.658 1.00 95.75 71 PRO A N 1
ATOM 568 C CA . PRO A 1 71 ? -7.443 2.062 9.306 1.00 95.75 71 PRO A CA 1
ATOM 569 C C . PRO A 1 71 ? -6.300 1.072 9.071 1.00 95.75 71 PRO A C 1
ATOM 571 O O . PRO A 1 71 ? -6.037 0.773 7.915 1.00 95.75 71 PRO A O 1
ATOM 574 N N . SER A 1 72 ? -5.624 0.528 10.093 1.00 96.62 72 SER A N 1
ATOM 575 C CA . SER A 1 72 ? -4.571 -0.476 9.851 1.00 96.62 72 SER A CA 1
ATOM 576 C C . SER A 1 72 ? -5.121 -1.868 9.533 1.00 96.62 72 SER A C 1
ATOM 578 O O . SER A 1 72 ? -4.386 -2.726 9.062 1.00 96.62 72 SER A O 1
ATOM 580 N N . ARG A 1 73 ? -6.414 -2.105 9.757 1.00 96.31 73 ARG A N 1
ATOM 581 C CA . ARG A 1 73 ? -7.083 -3.389 9.484 1.00 96.31 73 ARG A CA 1
ATOM 582 C C . ARG A 1 73 ? -8.413 -3.207 8.761 1.00 96.31 73 ARG A C 1
ATOM 584 O O . ARG A 1 73 ? -9.297 -4.053 8.873 1.00 96.31 73 ARG A O 1
ATOM 591 N N . SER A 1 74 ? -8.595 -2.082 8.070 1.00 96.00 74 SER A N 1
ATOM 592 C CA . SER A 1 74 ? -9.822 -1.772 7.328 1.00 96.00 74 SER A CA 1
ATOM 593 C C . SER A 1 74 ? -9.949 -2.559 6.025 1.00 96.00 74 SER A C 1
ATOM 595 O O . SER A 1 74 ? -11.064 -2.701 5.528 1.00 96.00 74 SER A O 1
ATOM 597 N N . TYR A 1 75 ? -8.853 -3.120 5.507 1.00 96.94 75 TYR A N 1
ATOM 598 C CA . TYR A 1 75 ? -8.837 -3.951 4.305 1.00 96.94 75 TYR A CA 1
ATOM 599 C C . TYR A 1 75 ? -7.996 -5.216 4.513 1.00 96.94 75 TYR A C 1
ATOM 601 O O . TYR A 1 75 ? -7.011 -5.202 5.250 1.00 96.94 75 TYR A O 1
ATOM 609 N N . ARG A 1 76 ? -8.395 -6.313 3.861 1.00 96.38 76 ARG A N 1
ATOM 610 C CA . ARG A 1 76 ? -7.555 -7.498 3.623 1.00 96.38 76 ARG A CA 1
ATOM 611 C C . ARG A 1 76 ? -6.828 -7.337 2.306 1.00 96.38 76 ARG A C 1
ATOM 613 O O . ARG A 1 76 ? -7.318 -6.658 1.409 1.00 96.38 76 ARG A O 1
ATOM 620 N N . VAL A 1 77 ? -5.676 -7.981 2.203 1.00 96.75 77 VAL A N 1
ATOM 621 C CA . VAL A 1 77 ? -4.849 -7.983 0.999 1.00 96.75 77 VAL A CA 1
ATOM 622 C C . VAL A 1 77 ? -5.007 -9.342 0.328 1.00 96.75 77 VAL A C 1
ATOM 624 O O . VAL A 1 77 ? -4.468 -10.344 0.796 1.00 96.75 77 VAL A O 1
ATOM 627 N N . ASP A 1 78 ? -5.764 -9.389 -0.763 1.00 95.44 78 ASP A N 1
ATOM 628 C CA . ASP A 1 78 ? -6.173 -10.657 -1.371 1.00 95.44 78 ASP A CA 1
ATOM 629 C C . ASP A 1 78 ? -5.095 -11.193 -2.307 1.00 95.44 78 ASP A C 1
ATOM 631 O O . ASP A 1 78 ? -4.638 -12.330 -2.186 1.00 95.44 78 ASP A O 1
ATOM 635 N N . SER A 1 79 ? -4.637 -10.361 -3.238 1.00 94.38 79 SER A N 1
ATOM 636 C CA . SER A 1 79 ? -3.638 -10.746 -4.234 1.00 94.38 79 SER A CA 1
ATOM 637 C C . SER A 1 79 ? -2.884 -9.537 -4.766 1.00 94.38 79 SER A C 1
ATOM 639 O O . SER A 1 79 ? -3.295 -8.392 -4.575 1.00 94.38 79 SER A O 1
ATOM 641 N N . ALA A 1 80 ? -1.776 -9.804 -5.450 1.00 93.25 80 ALA A N 1
ATOM 642 C CA . ALA A 1 80 ? -1.063 -8.798 -6.209 1.00 93.25 80 ALA A CA 1
ATOM 643 C C . ALA A 1 80 ? -0.616 -9.359 -7.561 1.00 93.25 80 ALA A C 1
ATOM 645 O O . ALA A 1 80 ? -0.254 -10.530 -7.669 1.00 93.25 80 ALA A O 1
ATOM 646 N N . GLU A 1 81 ? -0.634 -8.522 -8.592 1.00 91.38 81 GLU A N 1
ATOM 647 C CA . GLU A 1 81 ? -0.192 -8.885 -9.938 1.00 91.38 81 GLU A CA 1
ATOM 648 C C . GLU A 1 81 ? 0.617 -7.761 -10.594 1.00 91.38 81 GLU A C 1
ATOM 650 O O . GLU A 1 81 ? 0.318 -6.577 -10.427 1.00 91.38 81 GLU A O 1
ATOM 655 N N . CYS A 1 82 ? 1.642 -8.136 -11.364 1.00 90.62 82 CYS A N 1
ATOM 656 C CA . CYS A 1 82 ? 2.367 -7.213 -12.235 1.00 90.62 82 CYS A CA 1
ATOM 657 C C . CYS A 1 82 ? 1.671 -7.154 -13.599 1.00 90.62 82 CYS A C 1
ATOM 659 O O . CYS A 1 82 ? 1.617 -8.162 -14.306 1.00 90.62 82 CYS A O 1
ATOM 661 N N . LEU A 1 83 ? 1.177 -5.981 -13.993 1.00 90.31 83 LEU A N 1
ATOM 662 C CA . LEU A 1 83 ? 0.458 -5.775 -15.249 1.00 90.31 83 LEU A CA 1
ATOM 663 C C . LEU A 1 83 ? 1.180 -4.776 -16.157 1.00 90.31 83 LEU A C 1
ATOM 665 O O . LEU A 1 83 ? 1.663 -3.752 -15.674 1.00 90.31 83 LEU A O 1
ATOM 669 N N . PRO A 1 84 ? 1.196 -5.001 -17.482 1.00 90.06 84 PRO A N 1
ATOM 670 C CA . PRO A 1 84 ? 1.592 -3.974 -18.435 1.00 90.06 84 PRO A CA 1
ATOM 671 C C . PRO A 1 84 ? 0.692 -2.734 -18.355 1.00 90.06 84 PRO A C 1
ATOM 673 O O . PRO A 1 84 ? -0.511 -2.829 -18.106 1.00 90.06 84 PRO A O 1
ATOM 676 N N . ALA A 1 85 ? 1.263 -1.575 -18.671 1.00 86.69 85 ALA A N 1
ATOM 677 C CA . ALA A 1 85 ? 0.585 -0.284 -18.708 1.00 86.69 85 ALA A CA 1
ATOM 678 C C . ALA A 1 85 ? -0.636 -0.267 -19.610 1.00 86.69 85 ALA A C 1
ATOM 680 O O . ALA A 1 85 ? -1.644 0.334 -19.261 1.00 86.69 85 ALA A O 1
ATOM 681 N N . SER A 1 86 ? -0.546 -0.920 -20.768 1.00 87.19 86 SER A N 1
ATOM 682 C CA . SER A 1 86 ? -1.662 -1.030 -21.703 1.00 87.19 86 SER A CA 1
ATOM 683 C C . SER A 1 86 ? -2.868 -1.688 -21.037 1.00 87.19 86 SER A C 1
ATOM 685 O O . SER A 1 86 ? -3.950 -1.114 -21.063 1.00 87.19 86 SER A O 1
ATOM 687 N N . VAL A 1 87 ? -2.654 -2.821 -20.362 1.00 90.62 87 VAL A N 1
ATOM 688 C CA . VAL A 1 87 ? -3.698 -3.580 -19.659 1.00 90.62 87 VAL A CA 1
ATOM 689 C C . VAL A 1 87 ? -4.247 -2.790 -18.471 1.00 90.62 87 VAL A C 1
ATOM 691 O O . VAL A 1 87 ? -5.460 -2.697 -18.294 1.00 90.62 87 VAL A O 1
ATOM 694 N N . ALA A 1 88 ? -3.372 -2.186 -17.664 1.00 87.50 88 ALA A N 1
ATOM 695 C CA . ALA A 1 88 ? -3.789 -1.387 -16.514 1.00 87.50 88 ALA A CA 1
ATOM 696 C C . ALA A 1 88 ? -4.608 -0.153 -16.937 1.00 87.50 88 ALA A C 1
ATOM 698 O O . ALA A 1 88 ? -5.659 0.114 -16.362 1.00 87.50 88 ALA A O 1
ATOM 699 N N . CYS A 1 89 ? -4.174 0.568 -17.974 1.00 85.81 89 CYS A N 1
ATOM 700 C CA . CYS A 1 89 ? -4.876 1.740 -18.500 1.00 85.81 89 CYS A CA 1
ATOM 701 C C . CYS A 1 89 ? -6.151 1.386 -19.275 1.00 85.81 89 CYS A C 1
ATOM 703 O O . CYS A 1 89 ? -7.038 2.225 -19.369 1.00 85.81 89 CYS A O 1
ATOM 705 N N . GLU A 1 90 ? -6.258 0.188 -19.851 1.00 89.81 90 GLU A N 1
ATOM 706 C CA . GLU A 1 90 ? -7.513 -0.297 -20.436 1.00 89.81 90 GLU A CA 1
ATOM 707 C C . GLU A 1 90 ? -8.549 -0.570 -19.340 1.00 89.81 90 GLU A C 1
ATOM 709 O O . GLU A 1 90 ? -9.691 -0.127 -19.447 1.00 89.81 90 GLU A O 1
ATOM 714 N N . ARG A 1 91 ? -8.130 -1.217 -18.243 1.00 90.25 91 ARG A N 1
ATOM 715 C CA . ARG A 1 91 ? -8.987 -1.457 -17.070 1.00 90.25 91 ARG A CA 1
ATOM 716 C C . ARG A 1 91 ? -9.349 -0.165 -16.333 1.00 90.25 91 ARG A C 1
ATOM 718 O O . ARG A 1 91 ? -10.469 -0.031 -15.851 1.00 90.25 91 ARG A O 1
ATOM 725 N N . TYR A 1 92 ? -8.421 0.793 -16.263 1.00 88.06 92 TYR A N 1
ATOM 726 C CA . TYR A 1 92 ? -8.578 2.043 -15.512 1.00 88.06 92 TYR A CA 1
ATOM 727 C C . TYR A 1 92 ? -8.209 3.279 -16.359 1.00 88.06 92 TYR A C 1
ATOM 729 O O . TYR A 1 92 ? -7.184 3.927 -16.113 1.00 88.06 92 TYR A O 1
ATOM 737 N N . PRO A 1 93 ? -9.049 3.666 -17.342 1.00 86.12 93 PRO A N 1
ATOM 738 C CA . PRO A 1 93 ? -8.713 4.719 -18.311 1.00 86.12 93 PRO A CA 1
ATOM 739 C C . PRO A 1 93 ? -8.416 6.086 -17.689 1.00 86.12 93 PRO A C 1
ATOM 741 O O . PRO A 1 93 ? -7.574 6.833 -18.188 1.00 86.12 93 PRO A O 1
ATOM 744 N N . HIS A 1 94 ? -9.064 6.400 -16.566 1.00 84.00 94 HIS A N 1
ATOM 745 C CA . HIS A 1 94 ? -8.914 7.669 -15.851 1.00 84.00 94 HIS A CA 1
ATOM 746 C C . HIS A 1 94 ? -7.511 7.883 -15.252 1.00 84.00 94 HIS A C 1
ATOM 748 O O . HIS A 1 94 ? -7.176 9.004 -14.865 1.00 84.00 94 HIS A O 1
ATOM 754 N N . LEU A 1 95 ? -6.677 6.840 -15.173 1.00 81.94 95 LEU A N 1
ATOM 755 C CA . LEU A 1 95 ? -5.324 6.947 -14.627 1.00 81.94 95 LEU A CA 1
ATOM 756 C C . LEU A 1 95 ? -4.287 7.399 -15.658 1.00 81.94 95 LEU A C 1
ATOM 758 O O . LEU A 1 95 ? -3.306 8.030 -15.264 1.00 81.94 95 LEU A O 1
ATOM 762 N N . ARG A 1 96 ? -4.507 7.147 -16.959 1.00 78.69 96 ARG A N 1
ATOM 763 C CA . ARG A 1 96 ? -3.504 7.357 -18.024 1.00 78.69 96 ARG A CA 1
ATOM 764 C C . ARG A 1 96 ? -2.846 8.742 -17.953 1.00 78.69 96 ARG A C 1
ATOM 766 O O . ARG A 1 96 ? -1.627 8.835 -17.840 1.00 78.69 96 ARG A O 1
ATOM 773 N N . GLY A 1 97 ? -3.652 9.806 -17.911 1.00 76.88 97 GLY A N 1
ATOM 774 C CA . GLY A 1 97 ? -3.141 11.182 -17.865 1.00 76.88 97 GLY A CA 1
ATOM 775 C C . GLY A 1 97 ? -2.409 11.541 -16.565 1.00 76.88 97 GLY A C 1
ATOM 776 O O . GLY A 1 97 ? -1.456 12.317 -16.590 1.00 76.88 97 GLY A O 1
ATOM 777 N N . ARG A 1 98 ? -2.796 10.948 -15.424 1.00 77.44 98 ARG A N 1
ATOM 778 C CA . ARG A 1 98 ? -2.136 11.206 -14.129 1.00 77.44 98 ARG A CA 1
ATOM 779 C C . ARG A 1 98 ? -0.723 10.635 -14.090 1.00 77.44 98 ARG A C 1
ATOM 781 O O . ARG A 1 98 ? 0.180 11.278 -13.557 1.00 77.44 98 ARG A O 1
ATOM 788 N N . ILE A 1 99 ? -0.525 9.449 -14.663 1.00 72.94 99 ILE A N 1
ATOM 789 C CA . ILE A 1 99 ? 0.780 8.783 -14.652 1.00 72.94 99 ILE A CA 1
ATOM 790 C C . ILE A 1 99 ? 1.775 9.512 -15.558 1.00 72.94 99 ILE A C 1
ATOM 792 O O . ILE A 1 99 ? 2.899 9.794 -15.137 1.00 72.94 99 ILE A O 1
ATOM 796 N N . GLU A 1 100 ? 1.352 9.869 -16.772 1.00 73.75 100 GLU A N 1
ATOM 797 C CA . GLU A 1 100 ? 2.175 10.633 -17.716 1.00 73.75 100 GLU A CA 1
ATOM 798 C C . GLU A 1 100 ? 2.623 11.967 -17.102 1.00 73.75 100 GLU A C 1
ATOM 800 O O . GLU A 1 100 ? 3.813 12.295 -17.107 1.00 73.75 100 GLU A O 1
ATOM 805 N N . GLN A 1 101 ? 1.690 12.692 -16.478 1.00 77.25 101 GLN A N 1
ATOM 806 C CA . GLN A 1 101 ? 1.982 13.951 -15.798 1.00 77.25 101 GLN A CA 1
ATOM 807 C C . GLN A 1 101 ? 2.971 13.770 -14.635 1.00 77.25 101 GLN A C 1
ATOM 809 O O . GLN A 1 101 ? 3.884 14.576 -14.453 1.00 77.25 101 GLN A O 1
ATOM 814 N N . TRP A 1 102 ? 2.827 12.710 -13.841 1.00 77.94 102 TRP A N 1
ATOM 815 C CA . TRP A 1 102 ? 3.696 12.474 -12.689 1.00 77.94 102 TRP A CA 1
ATOM 816 C C . TRP A 1 102 ? 5.136 12.151 -13.070 1.00 77.94 102 TRP A C 1
ATOM 818 O O . TRP A 1 102 ? 6.073 12.702 -12.482 1.00 77.94 102 TRP A O 1
ATOM 828 N N . ASN A 1 103 ? 5.312 11.308 -14.087 1.00 70.94 103 ASN A N 1
ATOM 829 C CA . ASN A 1 103 ? 6.632 10.961 -14.604 1.00 70.94 103 ASN A CA 1
ATOM 830 C C . ASN A 1 103 ? 7.367 12.190 -15.152 1.00 70.94 103 ASN A C 1
ATOM 832 O O . ASN A 1 103 ? 8.587 12.277 -15.020 1.00 70.94 103 ASN A O 1
ATOM 836 N N . ALA A 1 104 ? 6.649 13.185 -15.675 1.00 73.12 104 ALA A N 1
ATOM 837 C CA . ALA A 1 104 ? 7.241 14.463 -16.058 1.00 73.12 104 ALA A CA 1
ATOM 838 C C . ALA A 1 104 ? 7.646 15.323 -14.841 1.00 73.12 104 ALA A C 1
ATOM 840 O O . ALA A 1 104 ? 8.714 15.932 -14.844 1.00 73.12 104 ALA A O 1
ATOM 841 N N . LEU A 1 105 ? 6.825 15.356 -13.784 1.00 73.12 105 LEU A N 1
ATOM 842 C CA . LEU A 1 105 ? 6.995 16.274 -12.648 1.00 73.12 105 LEU A CA 1
ATOM 843 C C . LEU A 1 105 ? 8.049 15.841 -11.621 1.00 73.12 105 LEU A C 1
ATOM 845 O O . LEU A 1 105 ? 8.743 16.688 -11.060 1.00 73.12 105 LEU A O 1
ATOM 849 N N . LYS A 1 106 ? 8.136 14.546 -11.300 1.00 71.75 106 LYS A N 1
ATOM 850 C CA . LYS A 1 106 ? 8.896 14.076 -10.123 1.00 71.75 106 LYS A CA 1
ATOM 851 C C . LYS A 1 106 ? 10.224 13.416 -10.441 1.00 71.75 106 LYS A C 1
ATOM 853 O O . LYS A 1 106 ? 11.046 13.226 -9.551 1.00 71.75 106 LYS A O 1
ATOM 858 N N . THR A 1 107 ? 10.485 13.135 -11.705 1.00 67.06 107 THR A N 1
ATOM 859 C CA . THR A 1 107 ? 11.690 12.414 -12.109 1.00 67.06 107 THR A CA 1
ATOM 860 C C . THR A 1 107 ? 12.988 13.195 -11.855 1.00 67.06 107 THR A C 1
ATOM 862 O O . THR A 1 107 ? 14.016 12.585 -11.574 1.00 67.06 107 THR A O 1
ATOM 865 N N . GLY A 1 108 ? 12.956 14.532 -11.871 1.00 72.00 108 GLY A N 1
ATOM 866 C CA . GLY A 1 108 ? 14.151 15.362 -11.664 1.00 72.00 108 GLY A CA 1
ATOM 867 C C . GLY A 1 108 ? 14.780 15.243 -10.268 1.00 72.00 108 GLY A C 1
ATOM 868 O O . GLY A 1 108 ? 15.983 15.029 -10.157 1.00 72.00 108 GLY A O 1
ATOM 869 N N . GLU A 1 109 ? 13.975 15.327 -9.204 1.00 79.62 109 GLU A N 1
ATOM 870 C CA . GLU A 1 109 ? 14.461 15.300 -7.811 1.00 79.62 109 GLU A CA 1
ATOM 871 C C . GLU A 1 109 ? 15.054 13.933 -7.426 1.00 79.62 109 GLU A C 1
ATOM 873 O O . GLU A 1 109 ? 16.058 13.845 -6.719 1.00 79.62 109 GLU A O 1
ATOM 878 N N . TYR A 1 110 ? 14.435 12.852 -7.902 1.00 81.06 110 TYR A N 1
ATOM 879 C CA . TYR A 1 110 ? 14.814 11.491 -7.529 1.00 81.06 110 TYR A CA 1
ATOM 880 C C . TYR A 1 110 ? 15.987 10.959 -8.348 1.00 81.06 110 TYR A C 1
ATOM 882 O O . TYR A 1 110 ? 16.814 10.239 -7.799 1.00 81.06 110 TYR A O 1
ATOM 890 N N . ARG A 1 111 ? 16.132 11.376 -9.615 1.00 79.69 111 ARG A N 1
ATOM 891 C CA . ARG A 1 111 ? 17.290 11.008 -10.450 1.00 79.69 111 ARG A CA 1
ATOM 892 C C . ARG A 1 111 ? 18.630 11.462 -9.875 1.00 79.69 111 ARG A C 1
ATOM 894 O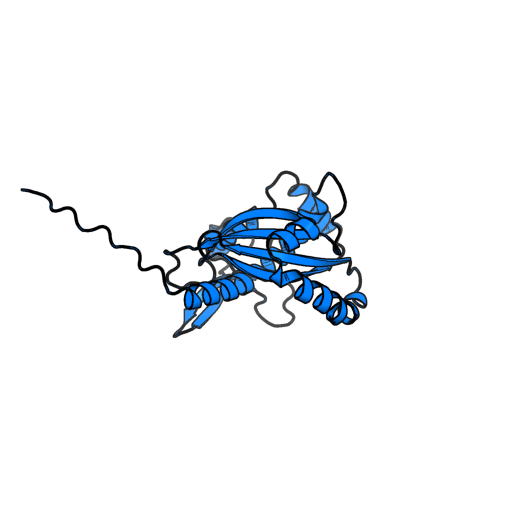 O . ARG A 1 111 ? 19.645 10.846 -10.173 1.00 79.69 111 ARG A O 1
ATOM 901 N N . ALA A 1 112 ? 18.644 12.513 -9.057 1.00 82.56 112 ALA A N 1
ATOM 902 C CA . ALA A 1 112 ? 19.857 12.967 -8.381 1.00 82.56 112 ALA A CA 1
ATOM 903 C C . ALA A 1 112 ? 20.277 12.057 -7.208 1.00 82.56 112 ALA A C 1
ATOM 905 O O . ALA A 1 112 ? 21.388 12.187 -6.693 1.00 82.56 112 ALA A O 1
ATOM 906 N N . ARG A 1 113 ? 19.406 11.144 -6.755 1.00 85.69 113 ARG A N 1
ATOM 907 C CA . ARG A 1 113 ? 19.678 10.245 -5.628 1.00 85.69 113 ARG A CA 1
ATOM 908 C C . ARG A 1 113 ? 20.423 9.003 -6.118 1.00 85.69 113 ARG A C 1
ATOM 910 O O . ARG A 1 113 ? 20.023 8.364 -7.089 1.00 85.69 113 ARG A O 1
ATOM 917 N N . ARG A 1 114 ? 21.507 8.643 -5.425 1.00 85.50 114 ARG A N 1
ATOM 918 C CA . ARG A 1 114 ? 22.332 7.475 -5.765 1.00 85.50 114 ARG A CA 1
ATOM 919 C C . ARG A 1 114 ? 21.498 6.190 -5.736 1.00 85.50 114 ARG A C 1
ATOM 921 O O . ARG A 1 114 ? 20.770 5.957 -4.775 1.00 85.50 114 ARG A O 1
ATOM 928 N N . GLY A 1 115 ? 21.656 5.367 -6.772 1.00 86.00 115 GLY A N 1
ATOM 929 C CA . GLY A 1 115 ? 20.997 4.068 -6.893 1.00 86.00 115 GLY A CA 1
ATOM 930 C C . GLY A 1 115 ? 19.514 4.145 -7.248 1.00 86.00 115 GLY A C 1
ATOM 931 O O . GLY A 1 115 ? 18.844 3.133 -7.158 1.00 86.00 115 GLY A O 1
ATOM 932 N N . PHE A 1 116 ? 18.961 5.305 -7.614 1.00 88.94 116 PHE A N 1
ATOM 933 C CA . PHE A 1 116 ? 17.561 5.393 -8.041 1.00 88.94 116 PHE A CA 1
ATOM 934 C C . PHE A 1 116 ? 17.329 4.634 -9.357 1.00 88.94 116 PHE A C 1
ATOM 936 O O . PHE A 1 116 ? 17.987 4.920 -10.357 1.00 88.94 116 PHE A O 1
ATOM 943 N N . LEU A 1 117 ? 16.366 3.708 -9.362 1.00 87.31 117 LEU A N 1
ATOM 944 C CA . LEU A 1 117 ? 16.035 2.876 -10.526 1.00 87.31 117 LEU A CA 1
ATOM 945 C C . LEU A 1 117 ? 14.834 3.419 -11.306 1.00 87.31 117 LEU A C 1
ATOM 947 O O . LEU A 1 117 ? 14.816 3.406 -12.536 1.00 87.31 117 LEU A O 1
ATOM 951 N N . GLY A 1 118 ? 13.830 3.930 -10.596 1.00 87.19 118 GLY A N 1
ATOM 952 C CA . GLY A 1 118 ? 12.592 4.401 -11.200 1.00 87.19 118 GLY A CA 1
ATOM 953 C C . GLY A 1 118 ? 11.455 4.495 -10.194 1.00 87.19 118 GLY A C 1
ATOM 954 O O . GLY A 1 118 ? 11.644 4.327 -8.990 1.00 87.19 118 GLY A O 1
ATOM 955 N N . PHE A 1 119 ? 10.256 4.775 -10.697 1.00 88.56 119 PHE A N 1
ATOM 956 C CA . PHE A 1 119 ? 9.038 4.702 -9.900 1.00 88.56 119 PHE A CA 1
ATOM 957 C C . PHE A 1 119 ? 8.307 3.399 -10.186 1.00 88.56 119 PHE A C 1
ATOM 959 O O . PHE A 1 119 ? 8.052 3.053 -11.335 1.00 88.56 119 PHE A O 1
ATOM 966 N N . VAL A 1 120 ? 7.932 2.706 -9.122 1.00 91.12 120 VAL A N 1
ATOM 967 C CA . VAL A 1 120 ? 7.006 1.584 -9.174 1.00 91.12 120 VAL A CA 1
ATOM 968 C C . VAL A 1 120 ? 5.607 2.151 -9.011 1.00 91.12 120 VAL A C 1
ATOM 970 O O . VAL A 1 120 ? 5.275 2.744 -7.981 1.00 91.12 120 VAL A O 1
ATOM 973 N N . HIS A 1 121 ? 4.790 2.008 -10.048 1.00 91.56 121 HIS A N 1
ATOM 974 C CA . HIS A 1 121 ? 3.403 2.444 -10.012 1.00 91.56 121 HIS A CA 1
ATOM 975 C C . HIS A 1 121 ? 2.535 1.352 -9.380 1.00 91.56 121 HIS A C 1
ATOM 977 O O . HIS A 1 121 ? 2.424 0.249 -9.913 1.00 91.56 121 HIS A O 1
ATOM 983 N N . VAL A 1 122 ? 1.918 1.667 -8.244 1.00 93.75 122 VAL A N 1
ATOM 984 C CA . VAL A 1 122 ? 1.062 0.758 -7.477 1.00 93.75 122 VAL A CA 1
ATOM 985 C C . VAL A 1 122 ? -0.396 1.176 -7.631 1.00 93.75 122 VAL A C 1
ATOM 987 O O . VAL A 1 122 ? -0.732 2.350 -7.459 1.00 93.75 122 VAL A O 1
ATOM 990 N N . LEU A 1 123 ? -1.257 0.216 -7.954 1.00 94.50 123 LEU A N 1
ATOM 991 C CA . LEU A 1 123 ? -2.707 0.370 -8.014 1.00 94.50 123 LEU A CA 1
ATOM 992 C C . LEU A 1 123 ? -3.341 -0.427 -6.882 1.00 94.50 123 LEU A C 1
ATOM 994 O O . LEU A 1 123 ? -3.246 -1.648 -6.859 1.00 94.50 123 LEU A O 1
ATOM 998 N N . TRP A 1 124 ? -4.004 0.262 -5.966 1.00 95.75 124 TRP A N 1
ATOM 999 C CA . TRP A 1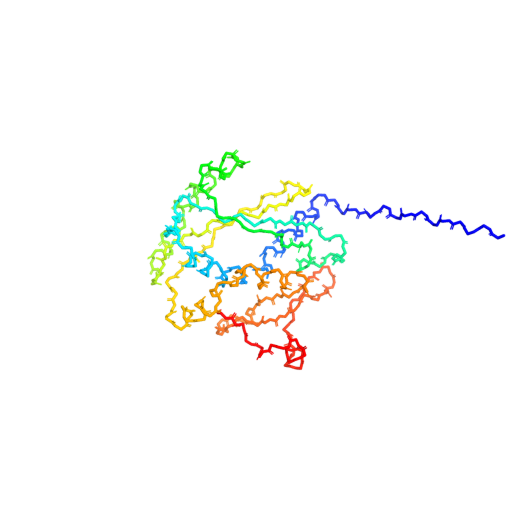 124 ? -4.803 -0.340 -4.908 1.00 95.75 124 TRP A CA 1
ATOM 1000 C C . TRP A 1 124 ? -6.244 -0.414 -5.383 1.00 95.75 124 TRP A C 1
ATOM 1002 O O . TRP A 1 124 ? -6.853 0.626 -5.637 1.00 95.75 124 TRP A O 1
ATOM 1012 N N . VAL A 1 125 ? -6.766 -1.625 -5.542 1.00 95.44 125 VAL A N 1
ATOM 1013 C CA . VAL A 1 125 ? -8.088 -1.866 -6.127 1.00 95.44 125 VAL A CA 1
ATOM 1014 C C . VAL A 1 125 ? -8.953 -2.584 -5.109 1.00 95.44 125 VAL A C 1
ATOM 1016 O O . VAL A 1 125 ? -8.522 -3.596 -4.564 1.00 95.44 125 VAL A O 1
ATOM 1019 N N . THR A 1 126 ? -10.159 -2.080 -4.858 1.00 94.94 126 THR A N 1
ATOM 1020 C CA . THR A 1 126 ? -11.127 -2.761 -3.994 1.00 94.94 126 THR A CA 1
ATOM 1021 C C . THR A 1 126 ? -12.157 -3.520 -4.823 1.00 94.94 126 THR A C 1
ATOM 1023 O O . THR A 1 126 ? -12.788 -2.953 -5.716 1.00 94.94 126 THR A O 1
ATOM 1026 N N . ASP A 1 127 ? -12.357 -4.801 -4.514 1.00 83.88 127 ASP A N 1
ATOM 1027 C CA . ASP A 1 127 ? -13.256 -5.657 -5.301 1.00 83.88 127 ASP A CA 1
ATOM 1028 C C . ASP A 1 127 ? -14.739 -5.292 -5.095 1.00 83.88 127 ASP A C 1
ATOM 1030 O O . ASP A 1 127 ? -15.530 -5.340 -6.035 1.00 83.88 127 ASP A O 1
ATOM 1034 N N . SER A 1 128 ? -15.128 -4.892 -3.878 1.00 81.69 128 SER A N 1
ATOM 1035 C CA . SER A 1 128 ? -16.524 -4.579 -3.534 1.00 81.69 128 SER A CA 1
ATOM 1036 C C . SER A 1 128 ? -16.940 -3.144 -3.849 1.00 81.69 128 SER A C 1
ATOM 1038 O O . SER A 1 128 ? -18.092 -2.904 -4.201 1.00 81.69 128 SER A O 1
ATOM 1040 N N . ASP A 1 129 ? -16.024 -2.187 -3.693 1.00 81.88 129 ASP A N 1
ATOM 1041 C CA . ASP A 1 129 ? -16.349 -0.759 -3.797 1.00 81.88 129 ASP A CA 1
ATOM 1042 C C . ASP A 1 129 ? -15.954 -0.150 -5.145 1.00 81.88 129 ASP A C 1
ATOM 1044 O O . ASP A 1 129 ? -16.355 0.971 -5.452 1.00 81.88 129 ASP A O 1
ATOM 1048 N N . GLY A 1 130 ? -15.158 -0.866 -5.947 1.00 87.62 130 GLY A N 1
ATOM 1049 C CA . GLY A 1 130 ? -14.638 -0.362 -7.216 1.00 87.62 130 GLY A CA 1
ATOM 1050 C C . GLY A 1 130 ? -13.704 0.840 -7.052 1.00 87.62 130 GLY A C 1
ATOM 1051 O O . GLY A 1 130 ? -13.461 1.568 -8.015 1.00 87.62 130 GLY A O 1
ATOM 1052 N N . PHE A 1 131 ? -13.187 1.078 -5.842 1.00 93.06 131 PHE A N 1
ATOM 1053 C CA . PHE A 1 131 ? -12.228 2.144 -5.608 1.00 93.06 131 PHE A CA 1
ATOM 1054 C C . PHE A 1 131 ? -10.884 1.761 -6.200 1.00 93.06 131 PHE A C 1
ATOM 1056 O O . PHE A 1 131 ? -10.416 0.630 -6.066 1.00 93.06 131 PHE A O 1
ATOM 1063 N N . VAL A 1 132 ? -10.249 2.749 -6.823 1.00 93.06 132 VAL A N 1
ATOM 1064 C CA . VAL A 1 132 ? -8.911 2.617 -7.380 1.00 93.06 132 VAL A CA 1
ATOM 1065 C C . VAL A 1 132 ? -8.084 3.789 -6.890 1.00 93.06 132 VAL A C 1
ATOM 1067 O O . VAL A 1 132 ? -8.360 4.943 -7.220 1.00 93.06 132 VAL A O 1
ATOM 1070 N N . VAL A 1 133 ? -7.057 3.491 -6.099 1.00 92.69 133 VAL A N 1
ATOM 1071 C CA . VAL A 1 133 ? -6.094 4.490 -5.640 1.00 92.69 133 VAL A CA 1
ATOM 1072 C C . VAL A 1 133 ? -4.741 4.184 -6.254 1.00 92.69 133 VAL A C 1
ATOM 1074 O O . VAL A 1 133 ? -4.212 3.083 -6.135 1.00 92.69 133 VAL A O 1
ATOM 1077 N N . TRP A 1 134 ? -4.173 5.179 -6.925 1.00 91.75 134 TRP A N 1
ATOM 1078 C CA . TRP A 1 134 ? -2.871 5.079 -7.569 1.00 91.75 134 TRP A CA 1
ATOM 1079 C C . TRP A 1 134 ? -1.796 5.773 -6.734 1.00 91.75 134 TRP A C 1
ATOM 1081 O O . TRP A 1 134 ? -1.997 6.882 -6.236 1.00 91.75 134 TRP A O 1
ATOM 1091 N N . GLN A 1 135 ? -0.641 5.121 -6.612 1.00 90.94 135 GLN A N 1
ATOM 1092 C CA . GLN A 1 135 ? 0.555 5.654 -5.970 1.00 90.94 135 GLN A CA 1
ATOM 1093 C C . GLN A 1 135 ? 1.793 5.375 -6.828 1.00 90.94 135 GLN A C 1
ATOM 1095 O O . GLN A 1 135 ? 1.865 4.385 -7.552 1.00 90.94 135 GLN A O 1
ATOM 1100 N N . ALA A 1 136 ? 2.794 6.244 -6.726 1.00 90.00 136 ALA A N 1
ATOM 1101 C CA . ALA A 1 136 ? 4.106 6.042 -7.327 1.00 90.00 136 ALA A CA 1
ATOM 1102 C C . ALA A 1 136 ? 5.153 6.000 -6.212 1.00 90.00 136 ALA A C 1
ATOM 1104 O O . ALA A 1 136 ? 5.332 6.982 -5.488 1.00 90.00 136 ALA A O 1
ATOM 1105 N N . LEU A 1 137 ? 5.828 4.862 -6.066 1.00 90.19 137 LEU A N 1
ATOM 1106 C CA . LEU A 1 137 ? 6.825 4.639 -5.024 1.00 90.19 137 LEU A CA 1
ATOM 1107 C C . LEU A 1 137 ? 8.222 4.598 -5.651 1.00 90.19 137 LEU A C 1
ATOM 1109 O O . LEU A 1 137 ? 8.410 3.894 -6.640 1.00 90.19 137 LEU A O 1
ATOM 1113 N N . PRO A 1 138 ? 9.198 5.368 -5.140 1.00 88.56 138 PRO A N 1
ATOM 1114 C CA . PRO A 1 138 ? 10.550 5.338 -5.678 1.00 88.56 138 PRO A CA 1
ATOM 1115 C C . PRO A 1 138 ? 11.225 4.016 -5.316 1.00 88.56 138 PRO A C 1
ATOM 1117 O O . PRO A 1 138 ? 11.130 3.570 -4.171 1.00 88.56 138 PRO A O 1
ATOM 1120 N N . ASP A 1 139 ? 11.935 3.442 -6.277 1.00 88.25 139 ASP A N 1
ATOM 1121 C CA . ASP A 1 139 ? 12.720 2.227 -6.102 1.00 88.25 139 ASP A CA 1
ATOM 1122 C C . ASP A 1 139 ? 14.211 2.503 -6.295 1.00 88.25 139 ASP A C 1
ATOM 1124 O O . ASP A 1 139 ? 14.610 3.428 -7.018 1.00 88.25 139 ASP A O 1
ATOM 1128 N N . TYR A 1 140 ? 15.028 1.718 -5.605 1.00 86.44 140 TYR A N 1
ATOM 1129 C CA . TYR A 1 140 ? 16.464 1.922 -5.516 1.00 86.44 140 TYR A CA 1
ATOM 1130 C C . TYR A 1 140 ? 17.210 0.593 -5.577 1.00 86.44 140 TYR A C 1
ATOM 1132 O O . TYR A 1 140 ? 16.694 -0.443 -5.169 1.00 86.44 140 TYR A O 1
ATOM 1140 N N . GLU A 1 141 ? 18.463 0.650 -6.020 1.00 83.25 141 GLU A N 1
ATOM 1141 C CA . GLU A 1 141 ? 19.399 -0.462 -5.957 1.00 83.25 141 GLU A CA 1
ATOM 1142 C C . GLU A 1 141 ? 19.427 -1.053 -4.548 1.00 83.25 141 GLU A C 1
ATOM 1144 O O . GLU A 1 141 ? 19.685 -0.377 -3.544 1.00 83.25 141 GLU A O 1
ATOM 1149 N N . VAL A 1 142 ? 19.142 -2.347 -4.483 1.00 75.25 142 VAL A N 1
ATOM 1150 C CA . VAL A 1 142 ? 19.100 -3.091 -3.236 1.00 75.25 142 VAL A CA 1
ATOM 1151 C C . VAL A 1 142 ? 20.528 -3.433 -2.811 1.00 75.25 142 VAL A C 1
ATOM 1153 O O . VAL A 1 142 ? 21.334 -3.908 -3.610 1.00 75.25 142 VAL A O 1
ATOM 1156 N N . SER A 1 143 ? 20.863 -3.201 -1.538 1.00 70.62 143 SER A N 1
ATOM 1157 C CA . SER A 1 143 ? 22.184 -3.568 -1.016 1.00 70.62 143 SER A CA 1
ATOM 1158 C C . SER A 1 143 ? 22.392 -5.091 -1.070 1.00 70.62 143 SER A C 1
ATOM 1160 O O . SER A 1 143 ? 21.429 -5.835 -0.888 1.00 70.62 143 SER A O 1
ATOM 1162 N N . PRO A 1 144 ? 23.632 -5.593 -1.224 1.00 65.00 144 PRO A N 1
ATOM 1163 C CA . PRO A 1 144 ? 23.899 -7.036 -1.251 1.00 65.00 144 PRO A CA 1
ATOM 1164 C C . PRO A 1 144 ? 23.372 -7.792 -0.019 1.00 65.00 144 PRO A C 1
ATOM 1166 O O . PRO A 1 144 ? 22.915 -8.923 -0.127 1.00 65.00 144 PRO A O 1
ATOM 1169 N N . LEU A 1 145 ? 23.376 -7.149 1.156 1.00 64.62 145 LEU A N 1
ATOM 1170 C CA . LEU A 1 145 ? 22.812 -7.715 2.387 1.00 64.62 145 LEU A CA 1
ATOM 1171 C C . LEU A 1 145 ? 21.298 -7.913 2.287 1.00 64.62 145 LEU A C 1
ATOM 1173 O O . LEU A 1 145 ? 20.788 -8.951 2.701 1.00 64.62 145 LEU A O 1
ATOM 1177 N N . ARG A 1 146 ? 20.588 -6.940 1.704 1.00 67.69 146 ARG A N 1
ATOM 1178 C CA . ARG A 1 146 ? 19.169 -7.106 1.403 1.00 67.69 146 ARG A CA 1
ATOM 1179 C C . ARG A 1 146 ? 18.967 -8.165 0.335 1.00 67.69 146 ARG A C 1
ATOM 1181 O O . ARG A 1 146 ? 18.121 -9.012 0.542 1.00 67.69 146 ARG A O 1
ATOM 1188 N N . VAL A 1 147 ? 19.758 -8.182 -0.741 1.00 64.81 147 VAL A N 1
ATOM 1189 C CA . VAL A 1 147 ? 19.673 -9.219 -1.788 1.00 64.81 147 VAL A CA 1
ATOM 1190 C C . VAL A 1 147 ? 19.767 -10.628 -1.193 1.00 64.81 147 VAL A C 1
ATOM 1192 O O . VAL A 1 147 ? 18.959 -11.477 -1.545 1.00 64.81 147 VAL A O 1
ATOM 1195 N N . ASN A 1 148 ? 20.658 -10.866 -0.228 1.00 63.62 148 ASN A N 1
ATOM 1196 C CA . ASN A 1 148 ? 20.743 -12.162 0.455 1.00 63.62 148 ASN A CA 1
ATOM 1197 C C . ASN A 1 148 ? 19.476 -12.488 1.269 1.00 63.62 148 ASN A C 1
ATOM 1199 O O . ASN A 1 148 ? 19.011 -13.625 1.255 1.00 63.62 148 ASN A O 1
ATOM 1203 N N . ALA A 1 149 ? 18.882 -11.500 1.947 1.00 64.00 149 ALA A N 1
ATOM 1204 C CA . ALA A 1 149 ? 17.590 -11.674 2.618 1.00 64.00 149 ALA A CA 1
ATOM 1205 C C . ALA A 1 149 ? 16.440 -11.907 1.613 1.00 64.00 149 ALA A C 1
ATOM 1207 O O . ALA A 1 149 ? 15.548 -12.710 1.872 1.00 64.00 149 ALA A O 1
ATOM 1208 N N . LEU A 1 150 ? 16.490 -11.263 0.439 1.00 64.06 150 LEU A N 1
ATOM 1209 C CA . LEU A 1 150 ? 15.547 -11.463 -0.668 1.00 64.06 150 LEU A CA 1
ATOM 1210 C C . LEU A 1 150 ? 15.652 -12.871 -1.274 1.00 64.06 150 LEU A C 1
ATOM 1212 O O . LEU A 1 150 ? 14.631 -13.450 -1.639 1.00 64.06 150 LEU A O 1
ATOM 1216 N N . GLN A 1 151 ? 16.868 -13.418 -1.368 1.00 61.97 151 GLN A N 1
ATOM 1217 C CA . GLN A 1 151 ? 17.136 -14.784 -1.834 1.00 61.97 151 GLN A CA 1
ATOM 1218 C C . GLN A 1 151 ? 16.664 -15.837 -0.825 1.00 61.97 151 GLN A C 1
ATOM 1220 O O . GLN A 1 151 ? 16.149 -16.876 -1.210 1.00 61.97 151 GLN A O 1
ATOM 1225 N N . GLN A 1 152 ? 16.754 -15.574 0.481 1.00 61.94 152 GLN A N 1
ATOM 1226 C CA . GLN A 1 152 ? 16.138 -16.464 1.478 1.00 61.94 152 GLN A CA 1
ATOM 1227 C C . GLN A 1 152 ? 14.606 -16.447 1.419 1.00 61.94 152 GLN A C 1
ATOM 1229 O O . GLN A 1 152 ? 13.964 -17.423 1.795 1.00 61.94 152 GLN A O 1
ATOM 1234 N N . ALA A 1 153 ? 14.025 -15.351 0.930 1.00 58.06 153 ALA A N 1
ATOM 1235 C CA . ALA A 1 153 ? 12.601 -15.248 0.645 1.00 58.06 153 ALA A CA 1
ATOM 1236 C C . ALA A 1 153 ? 12.212 -15.841 -0.727 1.00 58.06 153 ALA A C 1
ATOM 1238 O O . ALA A 1 153 ? 11.036 -15.782 -1.094 1.00 58.06 153 ALA A O 1
ATOM 1239 N N . GLU A 1 154 ? 13.155 -16.371 -1.513 1.00 53.09 154 GLU A N 1
ATOM 1240 C CA . GLU A 1 154 ? 12.905 -16.952 -2.837 1.00 53.09 154 GLU A CA 1
ATOM 1241 C C . GLU A 1 154 ? 12.002 -18.191 -2.699 1.00 53.09 154 GLU A C 1
ATOM 1243 O O . GLU A 1 154 ? 12.283 -19.115 -1.938 1.00 53.09 154 GLU A O 1
ATOM 1248 N N . GLY A 1 155 ? 10.844 -18.165 -3.366 1.00 57.50 155 GLY A N 1
ATOM 1249 C CA . GLY A 1 155 ? 9.780 -19.167 -3.210 1.00 57.50 155 GLY A CA 1
ATOM 1250 C C . GLY A 1 155 ? 8.737 -18.856 -2.126 1.00 57.50 155 GLY A C 1
ATOM 1251 O O . GLY A 1 155 ? 7.706 -19.528 -2.073 1.00 57.50 155 GLY A O 1
ATOM 1252 N N . SER A 1 156 ? 8.944 -17.826 -1.297 1.00 61.69 156 SER A N 1
ATOM 1253 C CA . SER A 1 156 ? 7.898 -17.296 -0.414 1.00 61.69 156 SER A CA 1
ATOM 1254 C C . SER A 1 156 ? 7.031 -16.278 -1.157 1.00 61.69 156 SER A C 1
ATOM 1256 O O . SER A 1 156 ? 7.513 -15.520 -1.999 1.00 61.69 156 SER A O 1
ATOM 1258 N N . ASP A 1 157 ? 5.732 -16.255 -0.864 1.00 81.50 157 ASP A N 1
ATOM 1259 C CA . ASP A 1 157 ? 4.846 -15.227 -1.403 1.00 81.50 157 ASP A CA 1
ATOM 1260 C C . ASP A 1 157 ? 5.260 -13.868 -0.817 1.00 81.50 157 ASP A C 1
ATOM 1262 O O . ASP A 1 157 ? 5.032 -13.604 0.368 1.00 81.50 157 ASP A O 1
ATOM 1266 N N . TRP A 1 158 ? 5.873 -13.014 -1.644 1.00 84.31 158 TRP A N 1
ATOM 1267 C CA . TRP A 1 158 ? 6.385 -11.693 -1.259 1.00 84.31 158 TRP A CA 1
ATOM 1268 C C . TRP A 1 158 ? 5.311 -10.776 -0.656 1.00 84.31 158 TRP A C 1
ATOM 1270 O O . TRP A 1 158 ? 5.644 -9.808 0.029 1.00 84.31 158 TRP A O 1
ATOM 1280 N N . LEU A 1 159 ? 4.025 -11.070 -0.883 1.00 89.44 159 LEU A N 1
ATOM 1281 C CA . LEU A 1 159 ? 2.901 -10.325 -0.323 1.00 89.44 159 LEU A CA 1
ATOM 1282 C C . LEU A 1 159 ? 2.590 -10.732 1.127 1.00 89.44 159 LEU A C 1
ATOM 1284 O O . LEU A 1 159 ? 1.887 -10.004 1.830 1.00 89.44 159 LEU A O 1
ATOM 1288 N N . THR A 1 160 ? 3.121 -11.865 1.599 1.00 88.75 160 THR A N 1
ATOM 1289 C CA . THR A 1 160 ? 2.879 -12.421 2.943 1.00 88.75 160 THR A CA 1
ATOM 1290 C C . THR A 1 160 ? 3.096 -11.409 4.069 1.00 88.75 160 THR A C 1
ATOM 1292 O O . THR A 1 160 ? 2.200 -11.295 4.908 1.00 88.75 160 THR A O 1
ATOM 1295 N N . PRO A 1 161 ? 4.191 -10.619 4.108 1.00 88.75 161 PRO A N 1
ATOM 1296 C CA . PRO A 1 161 ? 4.388 -9.637 5.175 1.00 88.75 161 PRO A CA 1
ATOM 1297 C C . PRO A 1 161 ? 3.292 -8.566 5.208 1.00 88.75 161 PRO A C 1
ATOM 1299 O O . PRO A 1 161 ? 2.843 -8.170 6.282 1.00 88.75 161 PRO A O 1
ATOM 1302 N N . LEU A 1 162 ? 2.821 -8.122 4.036 1.00 93.06 162 LEU A N 1
ATOM 1303 C CA . LEU A 1 162 ? 1.741 -7.142 3.939 1.00 93.06 162 LEU A CA 1
ATOM 1304 C C . LEU A 1 162 ? 0.396 -7.739 4.366 1.00 93.06 162 LEU A C 1
ATOM 1306 O O . LEU A 1 162 ? -0.329 -7.086 5.113 1.00 93.06 162 LEU A O 1
ATOM 1310 N N . ARG A 1 163 ? 0.082 -8.975 3.950 1.00 94.50 163 ARG A N 1
ATOM 1311 C CA . ARG A 1 163 ? -1.126 -9.681 4.414 1.00 94.50 163 ARG A CA 1
ATOM 1312 C C . ARG A 1 163 ? -1.129 -9.832 5.927 1.00 94.50 163 ARG A C 1
ATOM 1314 O O . ARG A 1 163 ? -2.078 -9.424 6.584 1.00 94.50 163 ARG A O 1
ATOM 1321 N N . TRP A 1 164 ? -0.029 -10.341 6.478 1.00 91.44 164 TRP A N 1
ATOM 1322 C CA . TRP A 1 164 ? 0.120 -10.550 7.912 1.00 91.44 164 TRP A CA 1
ATOM 1323 C C . TRP A 1 164 ? -0.045 -9.250 8.703 1.00 91.44 164 TRP A C 1
ATOM 1325 O O . TRP A 1 164 ? -0.767 -9.224 9.701 1.00 91.44 164 TRP A O 1
ATOM 1335 N N . ALA A 1 165 ? 0.564 -8.155 8.242 1.00 93.38 165 ALA A N 1
ATOM 1336 C CA . ALA A 1 165 ? 0.414 -6.862 8.891 1.00 93.38 165 ALA A CA 1
ATOM 1337 C C . ALA A 1 165 ? -1.024 -6.327 8.818 1.00 93.38 165 ALA A C 1
ATOM 1339 O O . ALA A 1 165 ? -1.570 -5.944 9.850 1.00 93.38 165 ALA A O 1
ATOM 1340 N N . ALA A 1 166 ? -1.661 -6.371 7.645 1.00 96.19 166 ALA A N 1
ATOM 1341 C CA . ALA A 1 166 ? -3.040 -5.914 7.461 1.00 96.19 166 ALA A CA 1
ATOM 1342 C C . ALA A 1 166 ? -4.051 -6.747 8.272 1.00 96.19 166 ALA A C 1
ATOM 1344 O O . ALA A 1 166 ? -5.001 -6.212 8.851 1.00 96.19 166 ALA A O 1
ATOM 1345 N N . ASP A 1 167 ? -3.837 -8.061 8.368 1.00 94.94 167 ASP A N 1
ATOM 1346 C CA . ASP A 1 167 ? -4.720 -8.959 9.110 1.00 94.94 167 ASP A CA 1
ATOM 1347 C C . ASP A 1 167 ? -4.687 -8.690 10.617 1.00 94.94 167 ASP A C 1
ATOM 1349 O O . ASP A 1 167 ? -5.734 -8.745 11.276 1.00 94.94 167 ASP A O 1
ATOM 1353 N N . ASN A 1 168 ? -3.508 -8.336 11.137 1.00 93.31 168 ASN A N 1
ATOM 1354 C CA . ASN A 1 168 ? -3.273 -8.074 12.555 1.00 93.31 168 ASN A CA 1
ATOM 1355 C C . ASN A 1 168 ? -3.295 -6.579 12.932 1.00 93.31 168 ASN A C 1
ATOM 1357 O O . ASN A 1 168 ? -3.183 -6.240 14.111 1.00 93.31 168 ASN A O 1
ATOM 1361 N N . GLY A 1 169 ? -3.457 -5.674 11.962 1.00 95.19 169 GLY A N 1
ATOM 1362 C CA . GLY A 1 169 ? -3.456 -4.226 12.185 1.00 95.19 169 GLY A CA 1
ATOM 1363 C C . GLY A 1 169 ? -2.082 -3.639 12.529 1.00 95.19 169 GLY A C 1
ATOM 1364 O O . GLY A 1 169 ? -2.004 -2.620 13.227 1.00 95.19 169 GLY A O 1
ATOM 1365 N N . PHE A 1 170 ? -1.001 -4.276 12.076 1.00 94.88 170 PHE A N 1
ATOM 1366 C CA . PHE A 1 170 ? 0.373 -3.865 12.355 1.00 94.88 170 PHE A CA 1
ATOM 1367 C C . PHE A 1 170 ? 0.864 -2.800 11.378 1.00 94.88 170 PHE A C 1
ATOM 1369 O O . PHE A 1 170 ? 0.671 -2.877 10.170 1.00 94.88 170 PHE A O 1
ATOM 1376 N N . VAL A 1 171 ? 1.549 -1.796 11.917 1.00 94.88 171 VAL A N 1
ATOM 1377 C CA . VAL A 1 171 ? 1.976 -0.602 11.185 1.00 94.88 171 VAL A CA 1
ATOM 1378 C C . VAL A 1 171 ? 3.430 -0.301 11.505 1.00 94.88 171 VAL A C 1
ATOM 1380 O O . VAL A 1 171 ? 3.812 -0.202 12.675 1.00 94.88 171 VAL A O 1
ATOM 1383 N N . TYR A 1 172 ? 4.228 -0.077 10.463 1.00 92.31 172 TYR A N 1
ATOM 1384 C CA . TYR A 1 172 ? 5.638 0.279 10.590 1.00 92.31 172 TYR A CA 1
ATOM 1385 C C . TYR A 1 172 ? 5.815 1.789 10.452 1.00 92.31 172 TYR A C 1
ATOM 1387 O O . TYR A 1 172 ? 5.468 2.371 9.423 1.00 92.31 172 TYR A O 1
ATOM 1395 N N . ARG A 1 173 ? 6.366 2.444 11.481 1.00 91.94 173 ARG A N 1
ATOM 1396 C CA . ARG A 1 173 ? 6.675 3.885 11.445 1.00 91.94 173 ARG A CA 1
ATOM 1397 C C . ARG A 1 173 ? 8.038 4.186 12.051 1.00 91.94 173 ARG A C 1
ATOM 1399 O O . ARG A 1 173 ? 8.521 3.480 12.933 1.00 91.94 173 ARG A O 1
ATOM 1406 N N . HIS A 1 174 ? 8.640 5.286 11.605 1.00 89.06 174 HIS A N 1
ATOM 1407 C CA . HIS A 1 174 ? 9.778 5.873 12.303 1.00 89.06 174 HIS A CA 1
ATOM 1408 C C . HIS A 1 174 ? 9.268 6.578 13.566 1.00 89.06 174 HIS A C 1
ATOM 1410 O O . HIS A 1 174 ? 8.395 7.442 13.453 1.00 89.06 174 HIS A O 1
ATOM 1416 N N . PRO A 1 175 ? 9.812 6.270 14.756 1.00 87.69 175 PRO A N 1
ATOM 1417 C CA . PRO A 1 175 ? 9.370 6.903 15.999 1.00 87.69 175 PRO A CA 1
ATOM 1418 C C . PRO A 1 175 ? 9.579 8.419 16.017 1.00 87.69 175 PRO A C 1
ATOM 1420 O O . PRO A 1 175 ? 8.848 9.147 16.683 1.00 87.69 175 PRO A O 1
ATOM 1423 N N . ARG A 1 176 ? 10.611 8.885 15.308 1.00 88.06 176 ARG A N 1
ATOM 1424 C CA . ARG A 1 176 ? 10.995 10.292 15.180 1.00 88.06 176 ARG A CA 1
ATOM 1425 C C . ARG A 1 176 ? 11.799 10.515 13.893 1.00 88.06 176 ARG A C 1
ATOM 1427 O O . ARG A 1 176 ? 12.389 9.553 13.389 1.00 88.06 176 ARG A O 1
ATOM 1434 N N . PRO A 1 177 ? 11.867 11.754 13.373 1.00 86.88 177 PRO A N 1
ATOM 1435 C CA . PRO A 1 177 ? 12.748 12.092 12.258 1.00 86.88 177 PRO A CA 1
ATOM 1436 C C . PRO A 1 177 ? 14.200 11.677 12.535 1.00 86.88 177 PRO A C 1
ATOM 1438 O O . PRO A 1 177 ? 14.690 11.840 13.652 1.00 86.88 177 PRO A O 1
ATOM 1441 N N . GLY A 1 178 ? 14.872 11.114 11.529 1.00 83.81 178 GLY A N 1
ATOM 1442 C CA . GLY A 1 178 ? 16.264 10.659 11.633 1.00 83.81 178 GLY A CA 1
ATOM 1443 C C . GLY A 1 178 ? 16.472 9.343 12.391 1.00 83.81 178 GLY A C 1
ATOM 1444 O O . GLY A 1 178 ? 17.612 8.912 12.539 1.00 83.81 178 GLY A O 1
ATOM 1445 N N . PHE A 1 179 ? 15.411 8.684 12.872 1.00 83.81 179 PHE A N 1
ATOM 1446 C CA . PHE A 1 179 ? 15.548 7.346 13.445 1.00 83.81 179 PHE A CA 1
ATOM 1447 C C . PHE A 1 179 ? 15.915 6.337 12.334 1.00 83.81 179 PHE A C 1
ATOM 1449 O O . PHE A 1 179 ? 15.291 6.378 11.275 1.00 83.81 179 PHE A O 1
ATOM 1456 N N . PRO A 1 180 ? 16.908 5.452 12.542 1.00 79.50 180 PRO A N 1
ATOM 1457 C CA . PRO A 1 180 ? 17.544 4.708 11.448 1.00 79.50 180 PRO A CA 1
ATOM 1458 C C . PRO A 1 180 ? 16.681 3.611 10.812 1.00 79.50 180 PRO A C 1
ATOM 1460 O O . PRO A 1 180 ? 16.955 3.209 9.686 1.00 79.50 180 PRO A O 1
ATOM 1463 N N . PHE A 1 181 ? 15.658 3.115 11.510 1.00 81.75 181 PHE A N 1
ATOM 1464 C CA . PHE A 1 181 ? 14.787 2.045 11.020 1.00 81.75 181 PHE A CA 1
ATOM 1465 C C . PHE A 1 181 ? 13.336 2.225 11.479 1.00 81.75 181 PHE A C 1
ATOM 1467 O O . PHE A 1 181 ? 13.048 2.880 12.479 1.00 81.75 181 PHE A O 1
ATOM 1474 N N . SER A 1 182 ? 12.387 1.649 10.747 1.00 86.00 182 SER A N 1
ATOM 1475 C CA . SER A 1 182 ? 10.984 1.660 11.173 1.00 86.00 182 SER A CA 1
ATOM 1476 C C . SER A 1 182 ? 10.748 0.625 12.273 1.00 86.00 182 SER A C 1
ATOM 1478 O O . SER A 1 182 ? 11.286 -0.478 12.215 1.00 86.00 182 SER A O 1
ATOM 1480 N N . LEU A 1 183 ? 9.933 0.979 13.267 1.00 89.56 183 LEU A N 1
ATOM 1481 C CA . LEU A 1 183 ? 9.478 0.054 14.302 1.00 89.56 183 LEU A CA 1
ATOM 1482 C C . LEU A 1 183 ? 8.079 -0.446 13.973 1.00 89.56 183 LEU A C 1
ATOM 1484 O O . LEU A 1 183 ? 7.243 0.323 13.490 1.00 89.56 183 LEU A O 1
ATOM 1488 N N . MET A 1 184 ? 7.820 -1.710 14.292 1.00 91.94 184 MET A N 1
ATOM 1489 C CA . MET A 1 184 ? 6.480 -2.276 14.245 1.00 91.94 184 MET A CA 1
ATOM 1490 C C . MET A 1 184 ? 5.656 -1.784 15.441 1.00 91.94 184 MET A C 1
ATOM 1492 O O . MET A 1 184 ? 6.150 -1.655 16.565 1.00 91.94 184 MET A O 1
ATOM 1496 N N . GLY A 1 185 ? 4.385 -1.505 15.199 1.00 94.88 185 GLY A N 1
ATOM 1497 C CA . GLY A 1 185 ? 3.444 -1.054 16.209 1.00 94.88 185 GLY A CA 1
ATOM 1498 C C . GLY A 1 185 ? 2.008 -1.254 15.757 1.00 94.88 185 GLY A C 1
ATOM 1499 O O . GLY A 1 185 ? 1.748 -1.903 14.748 1.00 94.88 185 GLY A O 1
ATOM 1500 N N . HIS A 1 186 ? 1.079 -0.654 16.485 1.00 95.38 186 HIS A N 1
ATOM 1501 C CA . HIS A 1 186 ? -0.345 -0.672 16.164 1.00 95.38 186 HIS A CA 1
ATOM 1502 C C . HIS A 1 186 ? -0.927 0.734 16.279 1.00 95.38 186 HIS A C 1
ATOM 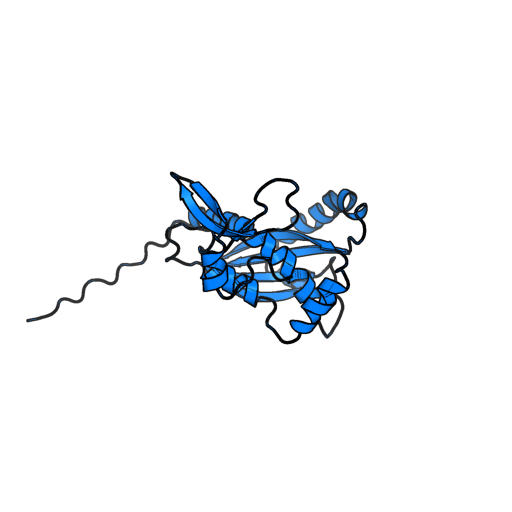1504 O O . HIS A 1 186 ? -0.321 1.643 16.862 1.00 95.38 186 HIS A O 1
ATOM 1510 N N . LEU A 1 187 ? -2.106 0.928 15.701 1.00 95.88 187 LEU A N 1
ATOM 1511 C CA . LEU A 1 187 ? -2.861 2.159 15.863 1.00 95.88 187 LEU A CA 1
ATOM 1512 C C . LEU A 1 187 ? -3.787 2.032 17.072 1.00 95.88 187 LEU A C 1
ATOM 1514 O O . LEU A 1 187 ? -4.490 1.047 17.253 1.00 95.88 187 LEU A O 1
ATOM 1518 N N . THR A 1 188 ? -3.784 3.059 17.916 1.00 94.50 188 THR A N 1
ATOM 1519 C CA . THR A 1 188 ? -4.697 3.179 19.056 1.00 94.50 188 THR A CA 1
ATOM 1520 C C . THR A 1 188 ? -5.627 4.354 18.837 1.00 94.50 188 THR A C 1
ATOM 1522 O O . THR A 1 188 ? -5.182 5.452 18.488 1.00 94.50 188 THR A O 1
ATOM 1525 N N . LYS A 1 189 ? -6.926 4.145 19.051 1.00 93.25 189 LYS A N 1
ATOM 1526 C CA . LYS A 1 189 ? -7.910 5.221 18.950 1.00 93.25 189 LYS A CA 1
ATOM 1527 C C . LYS A 1 189 ? -7.673 6.236 20.070 1.00 93.25 189 LYS A C 1
ATOM 1529 O O . LYS A 1 189 ? -7.650 5.880 21.247 1.00 93.25 189 LYS A O 1
ATOM 1534 N N . LYS A 1 190 ? -7.491 7.507 19.711 1.00 92.56 190 LYS A N 1
ATOM 1535 C CA . LYS A 1 190 ? -7.357 8.636 20.642 1.00 92.56 190 LYS A CA 1
ATOM 1536 C C . LYS A 1 190 ? -8.280 9.768 20.208 1.00 92.56 190 LYS A C 1
ATOM 1538 O O . LYS A 1 190 ? -7.977 10.509 19.275 1.00 92.56 190 LYS A O 1
ATOM 1543 N N . GLY A 1 191 ? -9.412 9.898 20.900 1.00 90.88 191 GLY A N 1
ATOM 1544 C CA . GLY A 1 191 ? -10.474 10.824 20.507 1.00 90.88 191 GLY A CA 1
ATOM 1545 C C . GLY A 1 191 ? -11.038 10.458 19.132 1.00 90.88 191 GLY A C 1
ATOM 1546 O O . GLY A 1 191 ? -11.405 9.306 18.900 1.00 90.88 191 GLY A O 1
ATOM 1547 N N . ALA A 1 192 ? -11.072 11.434 18.223 1.00 87.31 192 ALA A N 1
ATOM 1548 C CA . ALA A 1 192 ? -11.508 11.240 16.839 1.00 87.31 192 ALA A CA 1
ATOM 1549 C C . ALA A 1 192 ? -10.419 10.654 15.916 1.00 87.31 192 ALA A C 1
ATOM 1551 O O . ALA A 1 192 ? -10.715 10.316 14.775 1.00 87.31 192 ALA A O 1
ATOM 1552 N N . GLY A 1 193 ? -9.169 10.549 16.384 1.00 90.00 193 GLY A N 1
ATOM 1553 C CA . GLY A 1 193 ? -8.029 10.142 15.563 1.00 90.00 193 GLY A CA 1
ATOM 1554 C C . GLY A 1 193 ? -7.391 8.823 15.987 1.00 90.00 193 GLY A C 1
ATOM 1555 O O . GLY A 1 193 ? -7.749 8.212 16.996 1.00 90.00 193 GLY A O 1
ATOM 1556 N N . TRP A 1 194 ? -6.381 8.420 15.220 1.00 93.31 194 TRP A N 1
ATOM 1557 C CA . TRP A 1 194 ? -5.564 7.238 15.473 1.00 93.31 194 TRP A CA 1
ATOM 1558 C C . TRP A 1 194 ? -4.132 7.652 15.788 1.00 93.31 194 TRP A C 1
ATOM 1560 O O . TRP A 1 194 ? -3.536 8.471 15.089 1.00 93.31 194 TRP A O 1
ATOM 1570 N N . LYS A 1 195 ? -3.563 7.090 16.856 1.00 94.56 195 LYS A N 1
ATOM 1571 C CA . LYS A 1 195 ? -2.171 7.309 17.241 1.00 94.56 195 LYS A CA 1
ATOM 1572 C C . LYS A 1 195 ? -1.405 6.001 17.158 1.00 94.56 195 LYS A C 1
ATOM 1574 O O . LYS A 1 195 ? -1.748 5.035 17.835 1.00 94.56 195 LYS A O 1
ATOM 1579 N N . TRP A 1 196 ? -0.332 6.010 16.380 1.00 95.69 196 TRP A N 1
ATOM 1580 C CA . TRP A 1 196 ? 0.610 4.902 16.342 1.00 95.69 196 TRP A CA 1
ATOM 1581 C C . TRP A 1 196 ? 1.360 4.763 17.670 1.00 95.69 196 TRP A C 1
ATOM 1583 O O . TRP A 1 196 ? 1.806 5.758 18.255 1.00 95.69 196 TRP A O 1
ATOM 1593 N N . GLN A 1 197 ? 1.491 3.523 18.131 1.00 95.00 197 GLN A N 1
ATOM 1594 C CA . GLN A 1 197 ? 2.275 3.144 19.298 1.00 95.00 197 GLN A CA 1
ATOM 1595 C C . GLN A 1 197 ? 3.189 1.969 18.937 1.00 95.00 197 GLN A C 1
ATOM 1597 O O . GLN A 1 197 ? 2.689 0.969 18.415 1.00 95.00 197 GLN A O 1
ATOM 1602 N N . PRO A 1 198 ? 4.505 2.065 19.203 1.00 94.44 198 PRO A N 1
ATOM 1603 C CA . PRO A 1 198 ? 5.412 0.950 18.975 1.00 94.44 198 PRO A CA 1
ATOM 1604 C C . PRO A 1 198 ? 5.069 -0.204 19.914 1.00 94.44 198 PRO A C 1
ATOM 1606 O O . PRO A 1 198 ? 4.636 0.015 21.049 1.00 94.44 198 PRO A O 1
ATOM 1609 N N . PHE A 1 199 ? 5.302 -1.429 19.455 1.00 9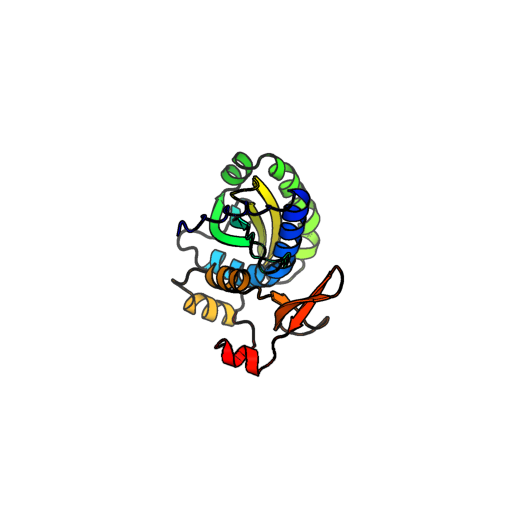3.50 199 PHE A N 1
ATOM 1610 C CA . PHE A 1 199 ? 5.234 -2.587 20.333 1.00 93.50 199 PHE A CA 1
ATOM 1611 C C . PHE A 1 199 ? 6.373 -2.570 21.354 1.00 93.50 199 PHE A C 1
ATOM 1613 O O . PHE A 1 199 ? 7.493 -2.144 21.067 1.00 93.50 199 PHE A O 1
ATOM 1620 N N . SER A 1 200 ? 6.084 -3.044 22.564 1.00 90.00 200 SER A N 1
ATOM 1621 C CA . SER A 1 200 ? 7.109 -3.323 23.563 1.00 90.00 200 SER A CA 1
ATOM 1622 C C . SER A 1 200 ? 7.937 -4.540 23.151 1.00 90.00 200 SER A C 1
ATOM 1624 O O . SER A 1 200 ? 7.488 -5.385 22.377 1.00 90.00 200 SER A O 1
ATOM 1626 N N . HIS A 1 201 ? 9.135 -4.675 23.718 1.00 85.12 201 HIS A N 1
ATOM 1627 C CA . HIS A 1 201 ? 9.974 -5.847 23.471 1.00 85.12 201 HIS A CA 1
ATOM 1628 C C . HIS A 1 201 ? 9.250 -7.164 23.811 1.00 85.12 201 HIS A C 1
ATOM 1630 O O . HIS A 1 201 ? 9.297 -8.105 23.030 1.00 85.12 201 HIS A O 1
ATOM 1636 N N . ALA A 1 202 ? 8.499 -7.207 24.917 1.00 86.69 202 ALA A N 1
ATOM 1637 C CA . ALA A 1 202 ? 7.722 -8.386 25.301 1.00 86.69 202 ALA A CA 1
ATOM 1638 C C . ALA A 1 202 ? 6.642 -8.748 24.266 1.00 86.69 202 ALA A C 1
ATOM 1640 O O . ALA A 1 202 ? 6.418 -9.925 23.997 1.00 86.69 202 ALA A O 1
ATOM 1641 N N . GLN A 1 203 ? 5.997 -7.746 23.659 1.00 88.31 203 GLN A N 1
ATOM 1642 C CA . GLN A 1 203 ? 5.024 -7.971 22.587 1.00 88.31 203 GLN A CA 1
ATOM 1643 C C . GLN A 1 203 ? 5.702 -8.530 21.332 1.00 88.31 203 GLN A C 1
ATOM 1645 O O . GLN A 1 203 ? 5.185 -9.466 20.733 1.00 88.31 203 GLN A O 1
ATOM 1650 N N . LEU A 1 204 ? 6.867 -7.994 20.960 1.00 85.25 204 LEU A N 1
ATOM 1651 C CA . LEU A 1 204 ? 7.652 -8.471 19.816 1.00 85.25 204 LEU A CA 1
ATOM 1652 C C . LEU A 1 204 ? 8.074 -9.934 19.993 1.00 85.25 204 LEU A C 1
ATOM 1654 O O . LEU A 1 204 ? 7.795 -10.754 19.120 1.00 85.25 204 LEU A O 1
ATOM 1658 N N . VAL A 1 205 ? 8.607 -10.281 21.167 1.00 80.69 205 VAL A N 1
ATOM 1659 C CA . VAL A 1 205 ? 8.966 -11.664 21.520 1.00 80.69 205 VAL A CA 1
ATOM 1660 C C . VAL A 1 205 ? 7.749 -12.590 21.457 1.00 80.69 205 VAL A C 1
ATOM 1662 O O . VAL A 1 205 ? 7.836 -13.674 20.886 1.00 80.69 205 VAL A O 1
ATOM 1665 N N . ALA A 1 206 ? 6.596 -12.163 21.981 1.00 83.25 206 ALA A N 1
ATOM 1666 C CA . ALA A 1 206 ? 5.364 -12.953 21.928 1.00 83.25 206 ALA A CA 1
ATOM 1667 C C . ALA A 1 206 ? 4.850 -13.188 20.495 1.00 83.25 206 ALA A C 1
ATOM 1669 O O . ALA A 1 206 ? 4.172 -14.180 20.243 1.00 83.25 206 ALA A O 1
ATOM 1670 N N . MET A 1 207 ? 5.186 -12.301 19.555 1.00 80.31 207 MET A N 1
ATOM 1671 C CA . MET A 1 207 ? 4.873 -12.444 18.129 1.00 80.31 207 MET A CA 1
ATOM 1672 C C . MET A 1 207 ? 5.918 -13.270 17.360 1.00 80.31 207 MET A C 1
ATOM 1674 O O . MET A 1 207 ? 5.787 -13.423 16.149 1.00 80.31 207 MET A O 1
ATOM 1678 N N . GLY A 1 208 ? 6.956 -13.783 18.033 1.00 72.44 208 GLY A N 1
ATOM 1679 C CA . GLY A 1 208 ? 8.068 -14.478 17.382 1.00 72.44 208 GLY A CA 1
ATOM 1680 C C . GLY A 1 208 ? 8.947 -13.551 16.540 1.00 72.44 208 GLY A C 1
ATOM 1681 O O . GLY A 1 208 ? 9.576 -14.013 15.595 1.00 72.44 208 GLY A O 1
ATOM 1682 N N . SER A 1 209 ? 8.962 -12.250 16.852 1.00 66.38 209 SER A N 1
ATOM 1683 C CA . SER A 1 209 ? 9.737 -11.232 16.144 1.00 66.38 209 SER A CA 1
ATOM 1684 C C . SER A 1 209 ? 10.822 -10.635 17.039 1.00 66.38 209 SER A C 1
ATOM 1686 O O . SER A 1 209 ? 10.601 -10.297 18.200 1.00 66.38 209 SER A O 1
ATOM 1688 N N . ASP A 1 210 ? 11.991 -10.415 16.456 1.00 58.91 210 ASP A N 1
ATOM 1689 C CA . ASP A 1 210 ? 13.183 -9.821 17.063 1.00 58.91 210 ASP A CA 1
ATOM 1690 C C . ASP A 1 210 ? 13.027 -8.304 17.306 1.00 58.91 210 ASP A C 1
ATOM 1692 O O . ASP A 1 210 ? 13.903 -7.655 17.876 1.00 58.91 210 ASP A O 1
ATOM 1696 N N . GLY A 1 211 ? 11.920 -7.703 16.853 1.00 50.31 211 GLY A N 1
ATOM 1697 C CA . GLY A 1 211 ? 11.622 -6.283 17.048 1.00 50.31 211 GLY A CA 1
ATOM 1698 C C . GLY A 1 211 ? 12.207 -5.324 16.018 1.00 50.31 211 GLY A C 1
ATOM 1699 O O . GLY A 1 211 ? 11.938 -4.122 16.081 1.00 50.31 211 GLY A O 1
ATOM 1700 N N . VAL A 1 212 ? 12.959 -5.839 15.051 1.00 51.06 212 VAL A N 1
ATOM 1701 C CA . VAL A 1 212 ? 13.467 -5.089 13.900 1.00 51.06 212 VAL A CA 1
ATOM 1702 C C . VAL A 1 212 ? 12.695 -5.545 12.669 1.00 51.06 212 VAL A C 1
ATOM 1704 O O . VAL A 1 212 ? 12.397 -6.729 12.529 1.00 51.06 212 VAL A O 1
ATOM 1707 N N . ALA A 1 213 ? 12.332 -4.610 11.788 1.00 50.81 213 ALA A N 1
ATOM 1708 C CA . ALA A 1 213 ? 11.772 -4.968 10.493 1.00 50.81 213 ALA A CA 1
ATOM 1709 C C . ALA A 1 213 ? 12.780 -5.867 9.759 1.00 50.81 213 ALA A C 1
ATOM 1711 O O . ALA A 1 213 ? 13.839 -5.398 9.344 1.00 50.81 213 ALA A O 1
ATOM 1712 N N . LEU A 1 214 ? 12.468 -7.160 9.653 1.00 44.34 214 LEU A N 1
ATOM 1713 C CA . LEU A 1 214 ? 13.110 -8.048 8.695 1.00 44.34 214 LEU A CA 1
ATOM 1714 C C . LEU A 1 214 ? 12.852 -7.435 7.308 1.00 44.34 214 LEU A C 1
ATOM 1716 O O . LEU A 1 214 ? 11.692 -7.159 6.991 1.00 44.34 214 LEU A O 1
ATOM 1720 N N . LEU A 1 215 ? 13.935 -7.228 6.541 1.00 45.62 215 LEU A N 1
ATOM 1721 C CA . LEU A 1 215 ? 14.061 -6.645 5.183 1.00 45.62 215 LEU A CA 1
ATOM 1722 C C . LEU A 1 215 ? 14.577 -5.189 5.082 1.00 45.62 215 LEU A C 1
ATOM 1724 O O . LEU A 1 215 ? 13.822 -4.187 5.188 1.00 45.62 215 LEU A O 1
#

pLDDT: mean 83.08, std 14.22, range [36.0, 97.5]

Organism: NCBI:txid1314783